Protein AF-A0A8R1DNP5-F1 (afdb_monomer)

Foldseek 3Di:
DDDDDDDYDDDDDDDDDDDDDDDDPDDPDPPDQAAEEADPDPALLCVLQPPDPRYDYDPDPPHQEYADDPVCCVPPVVPDDDDPRAAYADFPQCCCAFPPVNLVVLLVVLLVVVVVVVDPCVPQRPFAPDDDDDDPPPPPPDPVVVVCLVVDLPPVSLCVDPPDDPVVDSDDAPLRVLVVCCVVPNDVLSLVLQQLVLSVVLSSCVSCVVVIDDDPNYDFDKDWDWDQDPSSHTHTDGIHRCDDLHDPDPVSSQVSSQVSNQVVQVVPSVVPDPPPDQDTAQDGNQDDPNHGDWDFDDDDDDDDPDGDIGGRGDRRNPHDRDDDD

Radius of gyration: 30.86 Å; Cα contacts (8 Å, |Δi|>4): 332; chains: 1; bounding box: 126×55×71 Å

Sequence (325 aa):
MSSAKEPRTTASNNLTVSLSQNQAKSAKEPRKKKILFKCALTNTISDVLTNREGWAQTQGDDWQFFWVTREWMNNCYDRHKFSENQLICHFRNDFELTRKDFLIKNYKKARKAKEKSGVDIAAEFNFIPSSYVLPVGLNLYCPFVKKAIVHLTNVAIAKTAADYDPERGLKWSLPKLFRFLRGMHGHSKVSKTMNDLAKVIIESLKSVQNMIIQDNHCFELYGYDILFDENLKPWLLEVNASPSLTASSQEDFELKYRVLNHMLDVLDIEKRLVGTEQQIGGFDILVKNNKPVEICKIGALHSHPFFGTSMNLRLGDYVEAIPMP

pLDDT: mean 77.95, std 20.58, range [30.02, 98.0]

InterPro domains:
  IPR004344 Tubulin-tyrosine ligase/Tubulin polyglutamylase [PF03133] (147-265)
  IPR004344 Tubulin-tyrosine ligase/Tubulin polyglutamylase [PS51221] (151-279)

Nearest PDB structures (foldseek):
  6vzt-assembly2_B  TM=7.560E-01  e=1.660E-09  Mus musculus
  6vzw-assembly2_B  TM=7.499E-01  e=5.592E-09  Mus musculus
  6vzw-assembly1_A  TM=7.400E-01  e=8.554E-09  Mus musculus
  6vzw-assembly3_C  TM=7.120E-01  e=4.953E-09  Mus musculus
  6vzr-assembly2_B  TM=7.423E-01  e=1.773E-08  Mus musculus

Mean predicted aligned error: 12.0 Å

Solvent-accessible surface area (backbone atoms only — not comparable to full-atom values): 20554 Å² total; per-residue (Å²): 134,85,81,90,79,87,84,92,87,86,92,87,88,85,89,82,86,87,80,84,86,80,80,79,80,76,78,75,73,80,75,76,82,63,47,27,27,39,64,89,60,90,41,45,66,41,53,45,54,66,72,36,87,63,43,42,82,54,88,71,87,83,44,32,38,33,58,67,52,72,64,46,56,77,72,40,48,94,77,56,81,81,55,99,68,33,37,32,57,54,50,56,54,48,54,48,54,40,35,70,67,38,29,53,50,32,44,53,52,41,46,55,52,41,46,74,72,71,46,61,42,80,81,76,62,67,38,61,69,99,78,79,83,77,65,91,84,70,83,74,87,51,78,64,63,77,58,40,73,82,71,46,83,48,64,81,56,46,70,71,42,95,82,60,57,84,86,75,52,100,74,74,56,64,47,58,48,54,53,50,46,30,74,76,62,35,64,68,57,48,53,50,31,46,40,52,41,53,46,48,58,52,53,55,51,61,40,33,53,91,68,32,57,90,49,94,41,39,41,72,64,71,36,75,43,69,45,68,51,100,84,48,51,56,30,54,76,51,36,34,77,70,52,87,58,67,60,88,46,71,71,49,34,54,52,48,38,50,54,53,50,25,47,53,60,64,68,35,85,84,66,79,74,89,82,78,70,62,59,40,76,57,45,55,44,48,63,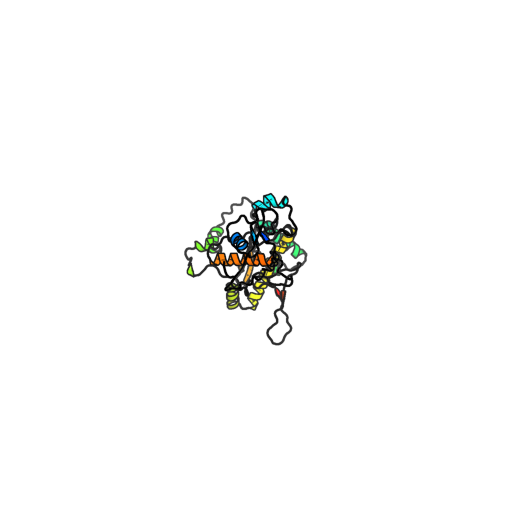57,97,94,34,78,34,66,41,77,49,81,72,75,94,75,94,73,97,68,77,50,73,41,56,38,70,64,70,42,73,82,55,76,87,76,87,77,134

Secondary structure (DSSP, 8-state):
----------------PPPP-----------PPPEEEEE---SHHHHHHHHSTTEEE-SSS--SEEE--HHHHHHTGGG----TT-EES--TTTHHHHSHHHHHHHHHHHHHHHHHTT--HHHHS--S----PPPTT-----THHHHGGGT---HHHHTTSTT--GGG-S---HHHHHHHHHHHH-HHHHHHHHHHHHHHHHHHHHHHTTTS---TTB---PEEEEEE-TT--EEEEEEESS---S-SSHHHHHHHHHHHHHHHHHHTTT----S--SEETTEE--EETTEE-EEEE---SSS----EEEES--TTTTPPPPPP-

Structure (mmCIF, N/CA/C/O backbone):
data_AF-A0A8R1DNP5-F1
#
_entry.id   AF-A0A8R1DNP5-F1
#
loop_
_atom_site.group_PDB
_atom_site.id
_atom_site.type_symbol
_atom_site.label_atom_id
_atom_site.label_alt_id
_atom_site.label_comp_id
_atom_site.label_asym_id
_atom_site.label_entity_id
_atom_site.label_seq_id
_atom_site.pdbx_PDB_ins_code
_atom_site.Cartn_x
_atom_site.Cartn_y
_atom_site.Cartn_z
_atom_site.occupancy
_atom_site.B_iso_or_equiv
_atom_site.auth_seq_id
_atom_site.auth_comp_id
_atom_site.auth_asym_id
_atom_site.auth_atom_id
_atom_site.pdbx_PDB_model_num
ATOM 1 N N . MET A 1 1 ? -98.915 14.231 41.645 1.00 33.50 1 MET A N 1
ATOM 2 C CA . MET A 1 1 ? -99.155 12.775 41.545 1.00 33.50 1 MET A CA 1
ATOM 3 C C . MET A 1 1 ? -99.050 12.356 40.084 1.00 33.50 1 MET A C 1
ATOM 5 O O . MET A 1 1 ? -99.650 13.033 39.269 1.00 33.50 1 MET A O 1
ATOM 9 N N . SER A 1 2 ? -98.279 11.290 39.820 1.00 31.23 2 SER A N 1
ATOM 10 C CA . SER A 1 2 ? -98.379 10.290 38.728 1.00 31.23 2 SER A CA 1
ATOM 11 C C . SER A 1 2 ? -98.592 10.761 37.274 1.00 31.23 2 SER A C 1
ATOM 13 O O . SER A 1 2 ? -99.613 11.343 36.947 1.00 31.23 2 SER A O 1
ATOM 15 N N . SER A 1 3 ? -97.587 10.584 36.405 1.00 30.45 3 SER A N 1
ATOM 16 C CA . SER A 1 3 ? -97.411 9.474 35.427 1.00 30.45 3 SER A CA 1
ATOM 17 C C . SER A 1 3 ? -98.171 9.673 34.105 1.00 30.45 3 SER A C 1
ATOM 19 O O . SER A 1 3 ? -99.388 9.765 34.126 1.00 30.45 3 SER A O 1
ATOM 21 N N . ALA A 1 4 ? -97.443 9.776 32.980 1.00 36.38 4 ALA A N 1
ATOM 22 C CA . ALA A 1 4 ? -97.323 8.750 31.914 1.00 36.38 4 ALA A CA 1
ATOM 23 C C . ALA A 1 4 ? -98.583 8.667 31.011 1.00 36.38 4 ALA A C 1
ATOM 25 O O . ALA A 1 4 ? -99.685 8.612 31.526 1.00 36.38 4 ALA A O 1
ATOM 26 N N . LYS A 1 5 ? -98.552 8.650 29.671 1.00 34.28 5 LYS A N 1
ATOM 27 C CA . LYS A 1 5 ? -97.736 7.897 28.698 1.00 34.28 5 LYS A CA 1
ATOM 28 C C . LYS A 1 5 ? -98.071 8.421 27.271 1.00 34.28 5 LYS A C 1
ATOM 30 O O . LYS A 1 5 ? -99.210 8.810 27.048 1.00 34.28 5 LYS A O 1
ATOM 35 N N . GLU A 1 6 ? -97.072 8.408 26.378 1.00 33.28 6 GLU A N 1
ATOM 36 C CA . GLU A 1 6 ? -97.024 8.095 24.914 1.00 33.28 6 GLU A CA 1
ATOM 37 C C . GLU A 1 6 ? -98.322 7.775 24.110 1.00 33.28 6 GLU A C 1
ATOM 39 O O . GLU A 1 6 ? -99.258 7.276 24.733 1.00 33.28 6 GLU A O 1
ATOM 44 N N . PRO A 1 7 ? -98.385 7.884 22.737 1.00 42.41 7 PRO A N 1
ATOM 45 C CA . PRO A 1 7 ? -97.379 7.298 21.803 1.00 42.41 7 PRO A CA 1
ATOM 46 C C . PRO A 1 7 ? -97.179 7.858 20.346 1.00 42.41 7 PRO A C 1
ATOM 48 O O . PRO A 1 7 ? -98.010 8.584 19.820 1.00 42.41 7 PRO A O 1
ATOM 51 N N . ARG A 1 8 ? -96.043 7.427 19.729 1.00 32.75 8 ARG A N 1
ATOM 52 C CA . ARG A 1 8 ? -95.729 6.861 18.361 1.00 32.75 8 ARG A CA 1
ATOM 53 C C . ARG A 1 8 ? -96.364 7.427 17.064 1.00 32.75 8 ARG A C 1
ATOM 55 O O . ARG A 1 8 ? -97.522 7.795 17.083 1.00 32.75 8 ARG A O 1
ATOM 62 N N . THR A 1 9 ? -95.813 7.375 15.834 1.00 36.25 9 THR A N 1
ATOM 63 C CA . THR A 1 9 ? -94.559 7.010 15.084 1.00 36.25 9 THR A CA 1
ATOM 64 C C . THR A 1 9 ? -94.847 7.399 13.605 1.00 36.25 9 THR A C 1
ATOM 66 O O . THR A 1 9 ? -96.020 7.437 13.257 1.00 36.25 9 THR A O 1
ATOM 69 N N . THR A 1 10 ? -93.912 7.770 12.713 1.00 31.83 10 THR A N 1
ATOM 70 C CA . THR A 1 10 ? -93.143 6.931 11.737 1.00 31.83 10 THR A CA 1
ATOM 71 C C . THR A 1 10 ? -92.348 7.902 10.825 1.00 31.83 10 THR A C 1
ATOM 73 O O . THR A 1 10 ? -92.938 8.877 10.379 1.00 31.83 10 THR A O 1
ATOM 76 N N . ALA A 1 11 ? -91.019 7.852 10.653 1.00 34.94 11 ALA A N 1
ATOM 77 C CA . ALA A 1 11 ? -90.127 6.897 9.960 1.00 34.94 11 ALA A CA 1
ATOM 78 C C . ALA A 1 11 ? -89.851 7.232 8.471 1.00 34.94 11 ALA A C 1
ATOM 80 O O . ALA A 1 11 ? -90.773 7.277 7.664 1.00 34.94 11 ALA A O 1
ATOM 81 N N . SER A 1 12 ? -88.565 7.383 8.113 1.00 30.02 12 SER A N 1
ATOM 82 C CA . SER A 1 12 ? -87.940 6.960 6.840 1.00 30.02 12 SER A CA 1
ATOM 83 C C . SER A 1 12 ? -86.407 6.970 6.985 1.00 30.02 12 SER A C 1
ATOM 85 O O . SER A 1 12 ? -85.839 7.890 7.566 1.00 30.02 12 SER A O 1
ATOM 87 N N . ASN A 1 13 ? -85.776 5.895 6.509 1.00 32.91 13 ASN A N 1
ATOM 88 C CA . ASN A 1 13 ? -84.436 5.395 6.841 1.00 32.91 13 ASN A CA 1
ATOM 89 C C . ASN A 1 13 ? -83.292 5.977 5.991 1.00 32.91 13 ASN A C 1
ATOM 91 O O . ASN A 1 13 ? -83.492 6.270 4.819 1.00 32.91 13 ASN A O 1
ATOM 95 N N . ASN A 1 14 ? -82.067 5.940 6.533 1.00 30.77 14 ASN A N 1
ATOM 96 C CA . ASN A 1 14 ? -80.872 5.494 5.802 1.00 30.77 14 ASN A CA 1
ATOM 97 C C . ASN A 1 14 ? -79.882 4.816 6.771 1.00 30.77 14 ASN A C 1
ATOM 99 O O . ASN A 1 14 ? -79.583 5.341 7.841 1.00 30.77 14 ASN A O 1
ATOM 103 N N . LEU A 1 15 ? -79.435 3.614 6.397 1.00 31.27 15 LEU A N 1
ATOM 104 C CA . LEU A 1 15 ? -78.559 2.712 7.151 1.00 31.27 15 LEU A CA 1
ATOM 105 C C . LEU A 1 15 ? -77.081 3.009 6.858 1.00 31.27 15 LEU A C 1
ATOM 107 O O . LEU A 1 15 ? -76.666 2.970 5.702 1.00 31.27 15 LEU A O 1
ATOM 111 N N . THR A 1 16 ? -76.280 3.188 7.908 1.00 31.14 16 THR A N 1
ATOM 112 C CA . THR A 1 16 ? -74.810 3.162 7.859 1.00 31.14 16 THR A CA 1
ATOM 113 C C . THR A 1 16 ? -74.333 1.967 8.685 1.00 31.14 16 THR A C 1
ATOM 115 O O . THR A 1 16 ? -74.611 1.896 9.880 1.00 31.14 16 THR A O 1
ATOM 118 N N . VAL A 1 17 ? -73.630 1.017 8.062 1.00 33.09 17 VAL A N 1
ATOM 119 C CA . VAL A 1 17 ? -72.988 -0.119 8.745 1.00 33.09 17 VAL A CA 1
ATOM 120 C C . VAL A 1 17 ? -71.519 0.227 8.981 1.00 33.09 17 VAL A C 1
ATOM 122 O O . VAL A 1 17 ? -70.776 0.491 8.038 1.00 33.09 17 VAL A O 1
ATOM 125 N N . SER A 1 18 ? -71.108 0.243 10.247 1.00 32.19 18 SER A N 1
ATOM 126 C CA . SER A 1 18 ? -69.730 0.430 10.697 1.00 32.19 18 SER A CA 1
ATOM 127 C C . SER A 1 18 ? -68.967 -0.900 10.680 1.00 32.19 18 SER A C 1
ATOM 129 O O . SER A 1 18 ? -69.385 -1.878 11.294 1.00 32.19 18 SER A O 1
ATOM 131 N N . LEU A 1 19 ? -67.817 -0.933 10.000 1.00 31.92 19 LEU A N 1
ATOM 132 C CA . LEU A 1 19 ? -66.848 -2.03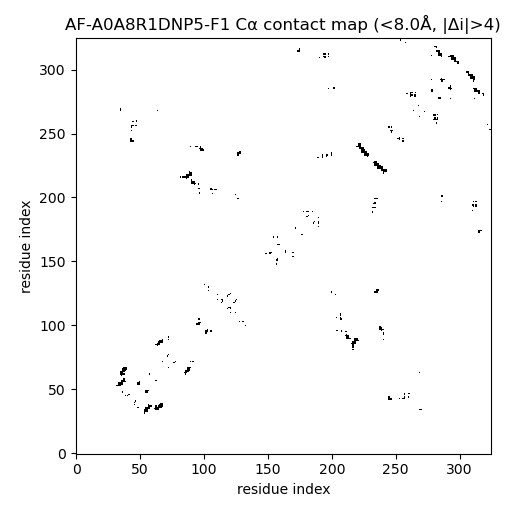1 10.071 1.00 31.92 19 LEU A CA 1
ATOM 133 C C . LEU A 1 19 ? -65.663 -1.604 10.946 1.00 31.92 19 LEU A C 1
ATOM 135 O O . LEU A 1 19 ? -65.024 -0.578 10.710 1.00 31.92 19 LEU A O 1
ATOM 139 N N . SER A 1 20 ? -65.404 -2.399 11.981 1.00 33.00 20 SER A N 1
ATOM 140 C CA . SER A 1 20 ? -64.337 -2.238 12.967 1.00 33.00 20 SER A CA 1
ATOM 141 C C . SER A 1 20 ? -62.941 -2.331 12.341 1.00 33.00 20 SER A C 1
ATOM 143 O O . SER A 1 20 ? -62.636 -3.281 11.620 1.00 33.00 20 SER A O 1
ATOM 145 N N . GLN A 1 21 ? -62.073 -1.378 12.678 1.00 33.88 21 GLN A N 1
ATOM 146 C CA . GLN A 1 21 ? -60.662 -1.352 12.298 1.00 33.88 21 GLN A CA 1
ATOM 147 C C . GLN A 1 21 ? -59.860 -2.415 13.068 1.00 33.88 21 GLN A C 1
ATOM 149 O O . GLN A 1 21 ? -59.604 -2.256 14.258 1.00 33.88 21 GLN A O 1
ATOM 154 N N . ASN A 1 22 ? -59.388 -3.453 12.375 1.00 34.38 22 ASN A N 1
ATOM 155 C CA . ASN A 1 22 ? -58.240 -4.245 12.820 1.00 34.38 22 ASN A CA 1
ATOM 156 C C . ASN A 1 22 ? -56.974 -3.652 12.187 1.00 34.38 22 ASN A C 1
ATOM 158 O O . ASN A 1 22 ? -56.685 -3.886 11.015 1.00 34.38 22 ASN A O 1
ATOM 162 N N . GLN A 1 23 ? -56.219 -2.863 12.955 1.00 35.72 23 GLN A N 1
ATOM 163 C CA . GLN A 1 23 ? -54.883 -2.420 12.556 1.00 35.72 23 GLN A CA 1
ATOM 164 C C . GLN A 1 23 ? -53.894 -3.579 12.719 1.00 35.72 23 GLN A C 1
ATOM 166 O O . GLN A 1 23 ? -53.494 -3.926 13.832 1.00 35.72 23 GLN A O 1
ATOM 171 N N . ALA A 1 24 ? -53.471 -4.164 11.600 1.00 40.47 24 ALA A N 1
ATOM 172 C CA . ALA A 1 24 ? -52.298 -5.023 11.562 1.00 40.47 24 ALA A CA 1
ATOM 173 C C . ALA A 1 24 ? -51.056 -4.176 11.893 1.00 40.47 24 ALA A C 1
ATOM 175 O O . ALA A 1 24 ? -50.681 -3.275 11.141 1.00 40.47 24 ALA A O 1
ATOM 176 N N . LYS A 1 25 ? -50.410 -4.448 13.034 1.00 41.91 25 LYS A N 1
ATOM 177 C CA . LYS A 1 25 ? -49.081 -3.906 13.335 1.00 41.91 25 LYS A CA 1
ATOM 178 C C . LYS A 1 25 ? -48.096 -4.489 12.322 1.00 41.91 25 LYS A C 1
ATOM 180 O O . LYS A 1 25 ? -47.733 -5.656 12.421 1.00 41.91 25 LYS A O 1
ATOM 185 N N . SER A 1 26 ? -47.670 -3.667 11.366 1.00 39.91 26 SER A N 1
ATOM 186 C CA . SER A 1 26 ? -46.517 -3.962 10.515 1.00 39.91 26 SER A CA 1
ATOM 187 C C . SER A 1 26 ? -45.306 -4.244 11.410 1.00 39.91 26 SER A C 1
ATOM 189 O O . SER A 1 26 ? -44.922 -3.407 12.236 1.00 39.91 26 SER A O 1
ATOM 191 N N . ALA A 1 27 ? -44.750 -5.452 11.303 1.00 46.78 27 ALA A N 1
ATOM 192 C CA . ALA A 1 27 ? -43.496 -5.799 11.946 1.00 46.78 27 ALA A CA 1
ATOM 193 C C . ALA A 1 27 ? -42.411 -4.892 11.355 1.00 46.78 27 ALA A C 1
ATOM 195 O O . ALA A 1 27 ? -42.100 -4.983 10.170 1.00 46.78 27 ALA A O 1
ATOM 196 N N . LYS A 1 28 ? -41.863 -3.977 12.166 1.00 49.69 28 LYS A N 1
ATOM 197 C CA . LYS A 1 28 ? -40.702 -3.177 11.765 1.00 49.69 28 LYS A CA 1
ATOM 198 C C . LYS A 1 28 ? -39.578 -4.146 11.413 1.00 49.69 28 LYS A C 1
ATOM 200 O O . LYS A 1 28 ? -39.118 -4.870 12.294 1.00 49.69 28 LYS A O 1
ATOM 205 N N . GLU A 1 29 ? -39.146 -4.138 10.154 1.00 53.03 29 GLU A N 1
ATOM 206 C CA . GLU A 1 29 ? -37.914 -4.809 9.748 1.00 53.03 29 GLU A CA 1
ATOM 207 C C . GLU A 1 29 ? -36.786 -4.419 10.717 1.00 53.03 29 GLU A C 1
ATOM 209 O O . GLU A 1 29 ? -36.706 -3.250 11.133 1.00 53.03 29 GLU A O 1
ATOM 214 N N . PRO A 1 30 ? -35.928 -5.369 11.128 1.00 51.69 30 PRO A N 1
ATOM 215 C CA . PRO A 1 30 ? -34.807 -5.054 11.994 1.00 51.69 30 PRO A CA 1
ATOM 216 C C . PRO A 1 30 ? -33.948 -4.001 11.292 1.00 51.69 30 PRO A C 1
ATOM 218 O O . PRO A 1 30 ? -33.381 -4.252 10.230 1.00 51.69 30 PRO A O 1
ATOM 221 N N . ARG A 1 31 ? -33.870 -2.796 11.873 1.00 59.25 31 ARG A N 1
ATOM 222 C CA . ARG A 1 31 ? -32.987 -1.738 11.371 1.00 59.25 31 ARG A CA 1
ATOM 223 C C . ARG A 1 31 ? -31.574 -2.308 11.339 1.00 59.25 31 ARG A C 1
ATOM 225 O O . ARG A 1 31 ? -31.011 -2.573 12.402 1.00 59.25 31 ARG A O 1
ATOM 232 N N . LYS A 1 32 ? -31.013 -2.498 10.139 1.00 70.31 32 LYS A N 1
ATOM 233 C CA . LYS A 1 32 ? -29.600 -2.855 9.976 1.00 70.31 32 LYS A CA 1
ATOM 234 C C . LYS A 1 32 ? -28.774 -1.877 10.812 1.00 70.31 32 LYS A C 1
ATOM 236 O O . LYS A 1 32 ? -28.943 -0.660 10.696 1.00 70.31 32 LYS A O 1
ATOM 241 N N . LYS A 1 33 ? -27.945 -2.412 11.710 1.00 82.38 33 LYS A N 1
ATOM 242 C CA . LYS A 1 33 ? -27.064 -1.601 12.551 1.00 82.38 33 LYS A CA 1
ATOM 243 C C . LYS A 1 33 ? -26.128 -0.835 11.617 1.00 82.38 33 LYS A C 1
ATOM 245 O O . LYS A 1 33 ? -25.464 -1.453 10.790 1.00 82.38 33 LYS A O 1
ATOM 250 N N . LYS A 1 34 ? -26.134 0.496 11.712 1.00 92.44 34 LYS A N 1
ATOM 251 C CA . LYS A 1 34 ? -25.241 1.338 10.912 1.00 92.44 34 LYS A CA 1
ATOM 252 C C . LYS A 1 34 ? -23.794 1.111 11.337 1.00 92.44 34 LYS A C 1
ATOM 254 O O . LYS A 1 34 ? -23.535 0.906 12.523 1.00 92.44 34 LYS A O 1
ATOM 259 N N . ILE A 1 35 ? -22.884 1.187 10.375 1.00 96.12 35 ILE A N 1
ATOM 260 C CA . ILE A 1 35 ? -21.443 1.227 10.621 1.00 96.12 35 ILE A CA 1
ATOM 261 C C . ILE A 1 35 ? -21.082 2.658 10.986 1.00 96.12 35 ILE A C 1
ATOM 263 O O . ILE A 1 35 ? -21.423 3.601 10.270 1.00 96.12 35 ILE A O 1
ATOM 267 N N . LEU A 1 36 ? -20.419 2.826 12.122 1.00 97.62 36 LEU A N 1
ATOM 268 C CA . LEU A 1 36 ? -20.043 4.141 12.614 1.00 97.62 36 LEU A CA 1
ATOM 269 C C . LEU A 1 36 ? -18.601 4.463 12.232 1.00 97.62 36 LEU A C 1
ATOM 271 O O . LEU A 1 36 ? -17.706 3.638 12.437 1.00 97.62 36 LEU A O 1
ATOM 275 N N . PHE A 1 37 ? -18.368 5.667 11.708 1.00 98.00 37 PHE A N 1
ATOM 276 C CA . PHE A 1 37 ? -17.033 6.108 11.321 1.00 98.00 37 PHE A CA 1
ATOM 277 C C . PHE A 1 37 ? -16.608 7.436 11.947 1.00 98.00 37 PHE A C 1
ATOM 279 O O . PHE A 1 37 ? -17.429 8.290 12.286 1.00 98.00 37 PHE A O 1
ATOM 286 N N . LYS A 1 38 ? -15.290 7.621 12.049 1.00 97.25 38 LYS A N 1
ATOM 287 C CA . LYS A 1 38 ? -14.635 8.884 12.397 1.00 97.25 38 LYS A CA 1
ATOM 288 C C . LYS A 1 38 ? -13.707 9.300 11.261 1.00 97.25 38 LYS A C 1
ATOM 290 O O . LYS A 1 38 ? -12.967 8.492 10.705 1.00 97.25 38 LYS A O 1
ATOM 295 N N . CYS A 1 39 ? -13.755 10.575 10.910 1.00 94.88 39 CYS A N 1
ATOM 296 C CA . CYS A 1 39 ? -12.851 11.198 9.953 1.00 94.88 39 CYS A CA 1
ATOM 297 C C . CYS A 1 39 ? -12.808 12.692 10.272 1.00 94.88 39 CYS A C 1
ATOM 299 O O . CYS A 1 39 ? -13.857 13.327 10.365 1.00 94.88 39 CYS A O 1
ATOM 301 N N . ALA A 1 40 ? -11.609 13.234 10.482 1.00 89.88 40 ALA A N 1
ATOM 302 C CA . ALA A 1 40 ? -11.409 14.667 10.718 1.00 89.88 40 ALA A CA 1
ATOM 303 C C . ALA A 1 40 ? -11.151 15.450 9.417 1.00 89.88 40 ALA A C 1
ATOM 305 O O . ALA A 1 40 ? -10.998 16.668 9.446 1.00 89.88 40 ALA A O 1
ATOM 306 N N . LEU A 1 41 ? -11.054 14.752 8.282 1.00 88.69 41 LEU A N 1
ATOM 307 C CA . LEU A 1 41 ? -10.754 15.342 6.984 1.00 88.69 41 LEU A CA 1
ATOM 308 C C . LEU A 1 41 ? -12.038 15.800 6.283 1.00 88.69 41 LEU A C 1
ATOM 310 O O . LEU A 1 41 ? -13.122 15.267 6.511 1.00 88.69 41 LEU A O 1
ATOM 314 N N . THR A 1 42 ? -11.885 16.763 5.379 1.00 88.50 42 THR A N 1
ATOM 315 C CA . THR A 1 42 ? -12.956 17.325 4.537 1.00 88.50 42 THR A CA 1
ATOM 316 C C . THR A 1 42 ? -12.662 17.138 3.044 1.00 88.50 42 THR A C 1
ATOM 318 O O . THR A 1 42 ? -13.036 17.960 2.216 1.00 88.50 42 THR A O 1
ATOM 321 N N . ASN A 1 43 ? -11.914 16.088 2.701 1.00 89.69 43 ASN A N 1
ATOM 322 C CA . ASN A 1 43 ? -11.529 15.752 1.329 1.00 89.69 43 ASN A CA 1
ATOM 323 C C . ASN A 1 43 ? -12.299 14.519 0.823 1.00 89.69 43 ASN A C 1
ATOM 325 O O . ASN A 1 43 ? -13.207 14.030 1.492 1.00 89.69 43 ASN A O 1
ATOM 329 N N . THR A 1 44 ? -11.862 13.955 -0.307 1.00 91.88 44 THR A N 1
ATOM 330 C CA . THR A 1 44 ? -12.490 12.800 -0.970 1.00 91.88 44 THR A CA 1
ATOM 331 C C . THR A 1 44 ? -12.690 11.580 -0.062 1.00 91.88 44 THR A C 1
ATOM 333 O O . THR A 1 44 ? -13.607 10.800 -0.288 1.00 91.88 44 THR A O 1
ATOM 336 N N . ILE A 1 45 ? -11.892 11.414 0.999 1.00 92.88 45 ILE A N 1
ATOM 337 C CA . ILE A 1 45 ? -12.121 10.365 2.009 1.00 92.88 45 ILE A CA 1
ATOM 338 C C . ILE A 1 45 ? -13.443 10.598 2.740 1.00 92.88 45 ILE A C 1
ATOM 340 O O . ILE A 1 45 ? -14.234 9.673 2.902 1.00 92.88 45 ILE A O 1
ATOM 344 N N . SER A 1 46 ? -13.676 11.834 3.175 1.00 93.31 46 SER A N 1
ATOM 345 C CA . SER A 1 46 ? -14.903 12.233 3.862 1.00 93.31 46 SER A CA 1
ATOM 346 C C . SER A 1 46 ? -16.119 12.044 2.959 1.00 93.31 46 SER A C 1
ATOM 348 O O . SER A 1 46 ? -17.129 11.495 3.402 1.00 93.31 46 SER A O 1
ATOM 350 N N . ASP A 1 47 ? -15.987 12.393 1.675 1.00 93.75 47 ASP A N 1
ATOM 351 C CA . ASP A 1 47 ? -17.045 12.212 0.678 1.00 93.75 47 ASP A CA 1
ATOM 352 C C . ASP A 1 47 ? -17.404 10.732 0.502 1.00 93.75 47 ASP A C 1
ATOM 354 O O . ASP A 1 47 ? -18.580 10.377 0.545 1.00 93.75 47 ASP A O 1
ATOM 358 N N . VAL A 1 48 ? -16.406 9.852 0.359 1.00 94.94 48 VAL A N 1
ATOM 359 C CA . VAL A 1 48 ? -16.630 8.403 0.214 1.00 94.94 48 VAL A CA 1
ATOM 360 C C . VAL A 1 48 ? -17.306 7.826 1.454 1.00 94.94 48 VAL A C 1
ATOM 362 O O . VAL A 1 48 ? -18.277 7.086 1.331 1.00 94.94 48 VAL A O 1
ATOM 365 N N . LEU A 1 49 ? -16.827 8.169 2.653 1.00 96.06 49 LEU A N 1
ATOM 366 C CA . LEU A 1 49 ? -17.390 7.648 3.904 1.00 96.06 49 LEU A CA 1
ATOM 367 C C . LEU A 1 49 ? -18.825 8.134 4.142 1.00 96.06 49 LEU A C 1
ATOM 369 O O . LEU A 1 49 ? -19.655 7.376 4.636 1.00 96.06 49 LEU A O 1
ATOM 373 N N . THR A 1 50 ? -19.119 9.384 3.779 1.00 95.44 50 THR A N 1
ATOM 374 C CA . THR A 1 50 ? -20.442 9.994 3.970 1.00 95.44 50 THR A CA 1
ATOM 375 C C . THR A 1 50 ? -21.472 9.454 2.982 1.00 95.44 50 THR A C 1
ATOM 377 O O . THR A 1 50 ? -22.621 9.238 3.359 1.00 95.44 50 THR A O 1
ATOM 380 N N . ASN A 1 51 ? -21.068 9.209 1.732 1.00 94.94 51 ASN A N 1
ATOM 381 C CA . ASN A 1 51 ? -21.963 8.718 0.681 1.00 94.94 51 ASN A CA 1
ATOM 382 C C . ASN A 1 51 ? -22.105 7.187 0.662 1.00 94.94 51 ASN A C 1
ATOM 384 O O . ASN A 1 51 ? -22.908 6.653 -0.104 1.00 94.94 51 ASN A O 1
ATOM 388 N N . ARG A 1 52 ? -21.352 6.456 1.493 1.00 94.06 52 ARG A N 1
ATOM 389 C CA . ARG A 1 52 ? -21.447 4.997 1.562 1.00 94.06 52 ARG A CA 1
ATOM 390 C C . ARG A 1 52 ? -22.707 4.550 2.306 1.00 94.06 52 ARG A C 1
ATOM 392 O O . ARG A 1 52 ? -22.951 4.918 3.455 1.00 94.06 52 ARG A O 1
ATOM 399 N N . GLU A 1 53 ? -23.510 3.714 1.655 1.00 93.00 53 GLU A N 1
ATOM 400 C CA . GLU A 1 53 ? -24.772 3.230 2.215 1.00 93.00 53 GLU A CA 1
ATOM 401 C C . GLU A 1 53 ? -24.557 2.452 3.523 1.00 93.00 53 GLU A C 1
ATOM 403 O O . GLU A 1 53 ? -23.721 1.559 3.610 1.00 93.00 53 GLU A O 1
ATOM 408 N N . GLY A 1 54 ? -25.346 2.767 4.554 1.00 94.19 54 GLY A N 1
ATOM 409 C CA . GLY A 1 54 ? -25.273 2.086 5.850 1.00 94.19 54 GLY A CA 1
ATOM 410 C C . GLY A 1 54 ? -24.207 2.636 6.801 1.00 94.19 54 GLY A C 1
ATOM 411 O O . GLY A 1 54 ? -24.121 2.157 7.934 1.00 94.19 54 GLY A O 1
ATOM 412 N N . TRP A 1 55 ? -23.459 3.664 6.392 1.00 96.88 55 TRP A N 1
ATOM 413 C CA . TRP A 1 55 ? -22.444 4.324 7.210 1.00 96.88 55 TRP A CA 1
ATOM 414 C C . TRP A 1 55 ? -22.980 5.616 7.835 1.00 96.88 55 TRP A C 1
ATOM 416 O O . TRP A 1 55 ? -23.903 6.252 7.322 1.00 96.88 55 TRP A O 1
ATOM 426 N N . ALA A 1 56 ? -22.447 5.989 8.996 1.00 96.81 56 ALA A N 1
ATOM 427 C CA . ALA A 1 56 ? -22.744 7.263 9.640 1.00 96.81 56 ALA A CA 1
ATOM 428 C C . ALA A 1 56 ? -21.557 7.766 10.463 1.00 96.81 56 ALA A C 1
ATOM 430 O O . ALA A 1 56 ? -20.892 6.996 11.156 1.00 96.81 56 ALA A O 1
ATOM 431 N N . GLN A 1 57 ? -21.320 9.075 10.425 1.00 96.75 57 GLN A N 1
ATOM 432 C CA . GLN A 1 57 ? -20.293 9.696 11.251 1.00 96.75 57 GLN A CA 1
ATOM 433 C C . GLN A 1 57 ? -20.715 9.679 12.728 1.00 96.75 57 GLN A C 1
ATOM 435 O O . GLN A 1 57 ? -21.879 9.921 13.054 1.00 96.75 57 GLN A O 1
ATOM 440 N N . THR A 1 58 ? -19.769 9.421 13.629 1.00 95.94 58 THR A N 1
ATOM 441 C CA . THR A 1 58 ? -19.963 9.510 15.084 1.00 95.94 58 THR A CA 1
ATOM 442 C C . THR A 1 58 ? -18.867 10.360 15.722 1.00 95.94 58 THR A C 1
ATOM 444 O O . THR A 1 58 ? -17.776 10.507 15.176 1.00 95.94 58 THR A O 1
ATOM 447 N N . GLN A 1 59 ? -19.153 10.911 16.901 1.00 93.62 59 GLN A N 1
ATOM 448 C CA . GLN A 1 59 ? -18.145 11.507 17.787 1.00 93.62 59 GLN A CA 1
ATOM 449 C C . GLN A 1 59 ? -17.815 10.599 18.979 1.00 93.62 59 GLN A C 1
ATOM 451 O O . GLN A 1 59 ? -16.827 10.837 19.672 1.00 93.62 59 GLN A O 1
ATOM 456 N N . GLY A 1 60 ? -18.616 9.549 19.195 1.00 92.44 60 GLY A N 1
ATOM 457 C CA . GLY A 1 60 ? -18.413 8.576 20.259 1.00 92.44 60 GLY A CA 1
ATOM 458 C C . GLY A 1 60 ? -17.204 7.672 20.028 1.00 92.44 60 GLY A C 1
ATOM 459 O O . GLY A 1 60 ? -16.429 7.839 19.078 1.00 92.44 60 GLY A O 1
ATOM 460 N N . ASP A 1 61 ? -17.068 6.692 20.918 1.00 92.06 61 ASP A N 1
ATOM 461 C CA . ASP A 1 61 ? -16.016 5.672 20.881 1.00 92.06 61 ASP A CA 1
ATOM 462 C C . ASP A 1 61 ? -16.514 4.318 20.345 1.00 92.06 61 ASP A C 1
ATOM 464 O O . ASP A 1 61 ? -15.739 3.379 20.225 1.00 92.06 61 ASP A O 1
ATOM 468 N N . ASP A 1 62 ? -17.786 4.223 19.951 1.00 93.19 62 ASP A N 1
ATOM 469 C CA . ASP A 1 62 ? -18.440 3.029 19.402 1.00 93.19 62 ASP A CA 1
ATOM 470 C C . ASP A 1 62 ? -18.295 2.884 17.874 1.00 93.19 62 ASP A C 1
ATOM 472 O O . ASP A 1 62 ? -19.059 2.166 17.225 1.00 93.19 62 ASP A O 1
ATOM 476 N N . TRP A 1 63 ? -17.305 3.561 17.290 1.00 96.19 63 TRP A N 1
ATOM 477 C CA . TRP A 1 63 ? -16.973 3.498 15.868 1.00 96.19 63 TRP A CA 1
ATOM 478 C C . TRP A 1 63 ? -16.393 2.134 15.468 1.00 96.19 63 TRP A C 1
ATOM 480 O O . TRP A 1 63 ? -15.860 1.399 16.296 1.00 96.19 63 TRP A O 1
ATOM 490 N N . GLN A 1 64 ? -16.505 1.796 14.183 1.00 97.38 64 GLN A N 1
ATOM 491 C CA . GLN A 1 64 ? -15.869 0.630 13.555 1.00 97.38 64 GLN A CA 1
ATOM 492 C C . GLN A 1 64 ? -14.717 1.052 12.641 1.00 97.38 64 GLN A C 1
ATOM 494 O O . GLN A 1 64 ? -13.730 0.338 12.524 1.00 97.38 64 GLN A O 1
ATOM 499 N N . PHE A 1 65 ? -14.810 2.233 12.028 1.00 98.00 65 PHE A N 1
ATOM 500 C CA . PHE A 1 65 ? -13.781 2.742 11.130 1.00 98.00 65 PHE A CA 1
ATOM 501 C C . PHE A 1 65 ? -13.316 4.135 11.538 1.00 98.00 65 PHE A C 1
ATOM 503 O O . PHE A 1 65 ? -14.131 5.040 11.704 1.00 98.00 65 PHE A O 1
ATOM 510 N N . PHE A 1 66 ? -12.010 4.348 11.655 1.00 97.62 66 PHE A N 1
ATOM 511 C CA . PHE A 1 66 ? -11.464 5.673 11.910 1.00 97.62 66 PHE A CA 1
ATOM 512 C C . PHE A 1 66 ? -10.314 5.973 10.953 1.00 97.62 66 PHE A C 1
ATOM 514 O O . PHE A 1 66 ? -9.222 5.415 11.042 1.00 97.62 66 PHE A O 1
ATOM 521 N N . TRP A 1 67 ? -10.559 6.921 10.048 1.00 96.31 67 TRP A N 1
ATOM 522 C CA . TRP A 1 67 ? -9.490 7.532 9.275 1.00 96.31 67 TRP A CA 1
ATOM 523 C C . TRP A 1 67 ? -8.691 8.500 10.155 1.00 96.31 67 TRP A C 1
ATOM 525 O O . TRP A 1 67 ? -9.106 9.641 10.391 1.00 96.31 67 TRP A O 1
ATOM 535 N N . VAL A 1 68 ? -7.562 8.026 10.676 1.00 94.94 68 VAL A N 1
ATOM 536 C CA . VAL A 1 68 ? -6.720 8.741 11.640 1.00 94.94 68 VAL A CA 1
ATOM 537 C C . VAL A 1 68 ? -5.647 9.581 10.949 1.00 94.94 68 VAL A C 1
ATOM 539 O O . VAL A 1 68 ? -5.191 9.275 9.851 1.00 94.94 68 VAL A O 1
ATOM 542 N N . THR A 1 69 ? -5.216 10.659 11.602 1.00 92.00 69 THR A N 1
ATOM 543 C CA . THR A 1 69 ? -4.078 11.467 11.145 1.00 92.00 69 THR A CA 1
ATOM 544 C C . THR A 1 69 ? -2.761 10.923 11.705 1.00 92.00 69 THR A C 1
ATOM 546 O O . THR A 1 69 ? -2.735 10.170 12.682 1.00 92.00 69 THR A O 1
ATOM 549 N N . ARG A 1 70 ? -1.631 11.366 11.140 1.00 89.38 70 ARG A N 1
ATOM 550 C CA . ARG A 1 70 ? -0.293 11.068 11.688 1.00 89.38 70 ARG A CA 1
ATOM 551 C C . ARG A 1 70 ? -0.104 11.565 13.112 1.00 89.38 70 ARG A C 1
ATOM 553 O O . ARG A 1 70 ? 0.534 10.899 13.920 1.00 89.38 70 ARG A O 1
ATOM 560 N N . GLU A 1 71 ? -0.683 12.716 13.420 1.00 91.88 71 GLU A N 1
ATOM 561 C CA . GLU A 1 71 ? -0.679 13.260 14.770 1.00 91.88 71 GLU A CA 1
ATOM 562 C C . GLU A 1 71 ? -1.415 12.333 15.743 1.00 91.88 71 GLU A C 1
ATOM 564 O O . GLU A 1 71 ? -0.885 12.016 16.806 1.00 91.88 71 GLU A O 1
ATOM 569 N N . TRP A 1 72 ? -2.588 11.823 15.352 1.00 94.88 72 TRP A N 1
ATOM 570 C CA . TRP A 1 72 ? -3.327 10.862 16.166 1.00 94.88 72 TRP A CA 1
ATOM 571 C C . TRP A 1 72 ? -2.526 9.572 16.386 1.00 94.88 72 TRP A C 1
ATOM 573 O O . TRP A 1 72 ? -2.453 9.089 17.514 1.00 94.88 72 TRP A O 1
ATOM 583 N N . MET A 1 73 ? -1.855 9.054 15.351 1.00 94.31 73 MET A N 1
ATOM 584 C CA . MET A 1 73 ? -0.991 7.873 15.488 1.00 94.31 73 MET A CA 1
ATOM 585 C C . MET A 1 73 ? 0.143 8.083 16.495 1.00 94.31 73 MET A C 1
ATOM 587 O O . MET A 1 73 ? 0.432 7.195 17.288 1.00 94.31 73 MET A O 1
ATOM 591 N N . ASN A 1 74 ? 0.774 9.256 16.499 1.00 92.56 74 ASN A N 1
ATOM 592 C CA . ASN A 1 74 ? 1.881 9.539 17.413 1.00 92.56 74 ASN A CA 1
ATOM 593 C C . ASN A 1 74 ? 1.414 9.796 18.847 1.00 92.56 74 ASN A C 1
ATOM 595 O O . ASN A 1 74 ? 2.110 9.447 19.798 1.00 92.56 74 ASN A O 1
ATOM 599 N N . ASN A 1 75 ? 0.251 10.426 19.001 1.00 94.62 75 ASN A N 1
ATOM 600 C CA . ASN A 1 75 ? -0.188 10.927 20.294 1.00 94.62 75 ASN A CA 1
ATOM 601 C C . ASN A 1 75 ? -1.162 9.990 20.995 1.00 94.62 75 ASN A C 1
ATOM 603 O O . ASN A 1 75 ? -1.180 9.990 22.219 1.00 94.62 75 ASN A O 1
ATOM 607 N N . CYS A 1 76 ? -1.979 9.228 20.271 1.00 94.50 76 CYS A N 1
ATOM 608 C CA . CYS A 1 76 ? -3.136 8.535 20.839 1.00 94.50 76 CYS A CA 1
ATOM 609 C C . CYS A 1 76 ? -3.059 7.014 20.718 1.00 94.50 76 CYS A C 1
ATOM 611 O O . CYS A 1 76 ? -3.539 6.345 21.629 1.00 94.50 76 CYS A O 1
ATOM 613 N N . TYR A 1 77 ? -2.455 6.480 19.651 1.00 95.12 77 TYR A N 1
ATOM 614 C CA . TYR A 1 77 ? -2.460 5.043 19.342 1.00 95.12 77 TYR A CA 1
ATOM 615 C C . TYR A 1 77 ? -2.029 4.172 20.533 1.00 95.12 77 TYR A C 1
ATOM 617 O O . TYR A 1 77 ? -2.807 3.337 20.981 1.00 95.12 77 TYR A O 1
ATOM 625 N N . ASP A 1 78 ? -0.865 4.450 21.136 1.00 93.62 78 ASP A N 1
ATOM 626 C CA . ASP A 1 78 ? -0.314 3.644 22.243 1.00 93.62 78 ASP A CA 1
ATOM 627 C C . ASP A 1 78 ? -1.172 3.687 23.527 1.00 93.62 78 ASP A C 1
ATOM 629 O O . ASP A 1 78 ? -1.033 2.841 24.409 1.00 93.62 78 ASP A O 1
ATOM 633 N N . ARG A 1 79 ? -2.056 4.687 23.665 1.00 94.25 79 ARG A N 1
ATOM 634 C CA . ARG A 1 79 ? -2.969 4.833 24.814 1.00 94.25 79 ARG A CA 1
ATOM 635 C C . ARG A 1 79 ? -4.391 4.374 24.503 1.00 94.25 79 ARG A C 1
ATOM 637 O O . ARG A 1 79 ? -5.213 4.295 25.419 1.00 94.25 79 ARG A O 1
ATOM 644 N N . HIS A 1 80 ? -4.704 4.123 23.236 1.00 93.62 80 HIS A N 1
ATOM 645 C CA . HIS A 1 80 ? -6.042 3.767 22.806 1.00 93.62 80 HIS A CA 1
ATOM 646 C C . HIS A 1 80 ? -6.297 2.275 23.032 1.00 93.62 80 HIS A C 1
ATOM 648 O O . HIS A 1 80 ? -5.478 1.428 22.684 1.00 93.62 80 HIS A O 1
ATOM 654 N N . LYS A 1 81 ? -7.448 1.944 23.622 1.00 94.19 81 LYS A N 1
ATOM 655 C CA . LYS A 1 81 ? -7.872 0.556 23.828 1.00 94.19 81 LYS A CA 1
ATOM 656 C C . LYS A 1 81 ? -8.864 0.174 22.739 1.00 94.19 81 LYS A C 1
ATOM 658 O O . LYS A 1 81 ? -10.034 0.534 22.835 1.00 94.19 81 LYS A O 1
ATOM 663 N N . PHE A 1 82 ? -8.379 -0.539 21.730 1.00 95.12 82 PHE A N 1
ATOM 664 C CA . PHE A 1 82 ? -9.207 -0.987 20.617 1.00 95.12 82 PHE A CA 1
ATOM 665 C C . PHE A 1 82 ? -10.215 -2.057 21.045 1.00 95.12 82 PHE A C 1
ATOM 667 O O . PHE A 1 82 ? -9.913 -2.953 21.834 1.00 95.12 82 PHE A O 1
ATOM 674 N N . SER A 1 83 ? -11.419 -1.953 20.491 1.00 94.44 83 SER A N 1
ATOM 675 C CA . SER A 1 83 ? -12.420 -3.021 20.479 1.00 94.44 83 SER A CA 1
ATOM 676 C C . SER A 1 83 ? -12.224 -3.916 19.251 1.00 94.44 83 SER A C 1
ATOM 678 O O . SER A 1 83 ? -11.762 -3.445 18.220 1.00 94.44 83 SER A O 1
ATOM 680 N N . GLU A 1 84 ? -12.674 -5.173 19.308 1.00 89.50 84 GLU A N 1
ATOM 681 C CA . GLU A 1 84 ? -12.425 -6.179 18.252 1.00 89.50 84 GLU A CA 1
ATOM 682 C C . GLU A 1 84 ? -12.842 -5.766 16.827 1.00 89.50 84 GLU A C 1
ATOM 684 O O . GLU A 1 84 ? -12.287 -6.268 15.857 1.00 89.50 84 GLU A O 1
ATOM 689 N N . ASN A 1 85 ? -13.827 -4.873 16.678 1.00 91.31 85 ASN A N 1
ATOM 690 C CA . ASN A 1 85 ? -14.340 -4.436 15.372 1.00 91.31 85 ASN A CA 1
ATOM 691 C C . ASN A 1 85 ? -13.870 -3.023 14.979 1.00 91.31 85 ASN A C 1
ATOM 693 O O . ASN A 1 85 ? -14.511 -2.387 14.144 1.00 91.31 85 ASN A O 1
ATOM 697 N N . GLN A 1 86 ? -12.826 -2.499 15.624 1.00 96.69 86 GLN A N 1
ATOM 698 C CA . GLN A 1 86 ? -12.268 -1.183 15.321 1.00 96.69 86 GLN A CA 1
ATOM 699 C C . GLN A 1 86 ? -11.096 -1.283 14.358 1.00 96.69 86 GLN A C 1
ATOM 701 O O . GLN A 1 86 ? -10.203 -2.105 14.531 1.00 96.69 86 GLN A O 1
ATOM 706 N N . LEU A 1 87 ? -11.097 -0.403 13.363 1.00 97.75 87 LEU A N 1
ATOM 707 C CA . LEU A 1 87 ? -10.098 -0.393 12.313 1.00 97.75 87 LEU A CA 1
ATOM 708 C C . LEU A 1 87 ? -9.627 1.034 12.001 1.00 97.75 87 LEU A C 1
ATOM 710 O O . LEU A 1 87 ? -10.444 1.948 11.857 1.00 97.75 87 LEU A O 1
ATOM 714 N N . ILE A 1 88 ? -8.312 1.213 11.872 1.00 97.19 88 ILE A N 1
ATOM 715 C CA . ILE A 1 88 ? -7.647 2.483 11.562 1.00 97.19 88 ILE A CA 1
ATOM 716 C C . ILE A 1 88 ? -6.730 2.377 10.343 1.00 97.19 88 ILE A C 1
ATOM 718 O O . ILE A 1 88 ? -6.192 1.317 10.033 1.00 97.19 88 ILE A O 1
ATOM 722 N N . CYS A 1 89 ? -6.534 3.502 9.657 1.00 94.38 89 CYS A N 1
ATOM 723 C CA . CYS A 1 89 ? -5.893 3.564 8.342 1.00 94.38 89 CYS A CA 1
ATOM 724 C C . CYS A 1 89 ? -4.364 3.710 8.337 1.00 94.38 89 CYS A C 1
ATOM 726 O O . CYS A 1 89 ? -3.844 4.205 7.343 1.00 94.38 89 CYS A O 1
ATOM 728 N N . HIS A 1 90 ? -3.657 3.325 9.408 1.00 95.25 90 HIS A N 1
ATOM 729 C CA . HIS A 1 90 ? -2.192 3.325 9.423 1.00 95.25 90 HIS A CA 1
ATOM 730 C C . HIS A 1 90 ? -1.600 2.211 10.281 1.00 95.25 90 HIS A C 1
ATOM 732 O O . HIS A 1 90 ? -2.074 1.958 11.388 1.00 95.25 90 HIS A O 1
ATOM 738 N N . PHE A 1 91 ? -0.481 1.636 9.835 1.00 95.12 91 PHE A N 1
ATOM 739 C CA . PHE A 1 91 ? 0.363 0.822 10.713 1.00 95.12 91 PHE A CA 1
ATOM 740 C C . PHE A 1 91 ? 1.331 1.686 11.522 1.00 95.12 91 PHE A C 1
ATOM 742 O O . PHE A 1 91 ? 1.870 2.692 11.051 1.00 95.12 91 PHE A O 1
ATOM 749 N N . ARG A 1 92 ? 1.646 1.246 12.743 1.00 93.50 92 ARG A N 1
ATOM 750 C CA . ARG A 1 92 ? 2.766 1.811 13.496 1.00 93.50 92 ARG A CA 1
ATOM 751 C C . ARG A 1 92 ? 4.084 1.375 12.842 1.00 93.50 92 ARG A C 1
ATOM 753 O O . ARG A 1 92 ? 4.283 0.202 12.532 1.00 93.50 92 ARG A O 1
ATOM 760 N N . ASN A 1 93 ? 4.998 2.329 12.677 1.00 93.75 93 ASN A N 1
ATOM 761 C CA . ASN A 1 93 ? 6.299 2.167 12.011 1.00 93.75 93 ASN A CA 1
ATOM 762 C C . ASN A 1 93 ? 6.243 1.912 10.497 1.00 93.75 93 ASN A C 1
ATOM 764 O O . ASN A 1 93 ? 7.219 1.455 9.910 1.00 93.75 93 ASN A O 1
ATOM 768 N N . ASP A 1 94 ? 5.153 2.274 9.827 1.00 93.75 94 ASP A N 1
ATOM 769 C CA . ASP A 1 94 ? 5.060 2.253 8.361 1.00 93.75 94 ASP A CA 1
ATOM 770 C C . ASP A 1 94 ? 6.151 3.095 7.652 1.00 93.75 94 ASP A C 1
ATOM 772 O O . ASP A 1 94 ? 6.501 2.826 6.500 1.00 93.75 94 ASP A O 1
ATOM 776 N N . PHE A 1 95 ? 6.753 4.068 8.351 1.00 93.50 95 PHE A N 1
ATOM 777 C CA . PHE A 1 95 ? 7.918 4.833 7.887 1.00 93.50 95 PHE A CA 1
ATOM 778 C C . PHE A 1 95 ? 9.132 3.960 7.529 1.00 93.50 95 PHE A C 1
ATOM 780 O O . PHE A 1 95 ? 9.987 4.410 6.767 1.00 93.50 95 PHE A O 1
ATOM 787 N N . GLU A 1 96 ? 9.208 2.723 8.032 1.00 95.88 96 GLU A N 1
ATOM 788 C CA . GLU A 1 96 ? 10.235 1.737 7.668 1.00 95.88 96 GLU A CA 1
ATOM 789 C C . GLU A 1 96 ? 10.195 1.374 6.173 1.00 95.88 96 GLU A C 1
ATOM 791 O O . GLU A 1 96 ? 11.221 1.013 5.589 1.00 95.88 96 GLU A O 1
ATOM 796 N N . LEU A 1 97 ? 9.016 1.494 5.553 1.00 95.25 97 LEU A N 1
ATOM 797 C CA . LEU A 1 97 ? 8.804 1.320 4.117 1.00 95.25 97 LEU A CA 1
ATOM 798 C C . LEU A 1 97 ? 8.795 2.652 3.369 1.00 95.25 97 LEU A C 1
ATOM 800 O O . LEU A 1 97 ? 9.256 2.718 2.232 1.00 95.25 97 LEU A O 1
ATOM 804 N N . THR A 1 98 ? 8.238 3.699 3.979 1.00 93.88 98 THR A N 1
ATOM 805 C CA . THR A 1 98 ? 7.856 4.908 3.233 1.00 93.88 98 THR A CA 1
ATOM 806 C C . THR A 1 98 ? 8.871 6.035 3.285 1.00 93.88 98 THR A C 1
ATOM 808 O O . THR A 1 98 ? 8.908 6.888 2.399 1.00 93.88 98 THR A O 1
ATOM 811 N N . ARG A 1 99 ? 9.784 6.026 4.261 1.00 92.44 99 ARG A N 1
ATOM 812 C CA . ARG A 1 99 ? 10.944 6.915 4.216 1.00 92.44 99 ARG A CA 1
ATOM 813 C C . ARG A 1 99 ? 12.058 6.308 3.373 1.00 92.44 99 ARG A C 1
ATOM 815 O O . ARG A 1 99 ? 12.496 5.190 3.624 1.00 92.44 99 ARG A O 1
ATOM 822 N N . LYS A 1 100 ? 12.590 7.087 2.427 1.00 88.75 100 LYS A N 1
ATOM 823 C CA . LYS A 1 100 ? 13.624 6.643 1.470 1.00 88.75 100 LYS A CA 1
ATOM 824 C C . LYS A 1 100 ? 14.862 6.041 2.138 1.00 88.75 100 LYS A C 1
ATOM 826 O O . LYS A 1 100 ? 15.364 5.012 1.693 1.00 88.75 100 LYS A O 1
ATOM 831 N N . ASP A 1 101 ? 15.356 6.660 3.206 1.00 87.56 101 ASP A N 1
ATOM 832 C CA . ASP A 1 101 ? 16.528 6.188 3.947 1.00 87.56 101 ASP A CA 1
ATOM 833 C C . ASP A 1 101 ? 16.289 4.824 4.612 1.00 87.56 101 ASP A C 1
ATOM 835 O O . ASP A 1 101 ? 17.127 3.923 4.490 1.00 87.56 101 ASP A O 1
ATOM 839 N N . PHE A 1 102 ? 15.129 4.642 5.247 1.00 92.62 102 PHE A N 1
ATOM 840 C CA . PHE A 1 102 ? 14.734 3.365 5.843 1.00 92.62 102 PHE A CA 1
ATOM 841 C C . PHE A 1 102 ? 14.417 2.297 4.793 1.00 92.62 102 PHE A C 1
ATOM 843 O O . PHE A 1 102 ? 14.918 1.179 4.914 1.00 92.62 102 PHE A O 1
ATOM 850 N N . LEU A 1 103 ? 13.713 2.649 3.713 1.00 92.31 103 LEU A N 1
ATOM 851 C CA . LEU A 1 103 ? 13.433 1.757 2.587 1.00 92.31 103 LEU A CA 1
ATOM 852 C C . LEU A 1 103 ? 14.726 1.139 2.041 1.00 92.31 103 LEU A C 1
ATOM 854 O O . LEU A 1 103 ? 14.850 -0.082 1.935 1.00 92.31 103 LEU A O 1
ATOM 858 N N . ILE A 1 104 ? 15.734 1.972 1.759 1.00 90.00 104 ILE A N 1
ATOM 859 C CA . ILE A 1 104 ? 17.032 1.516 1.240 1.00 90.00 104 ILE A CA 1
ATOM 860 C C . ILE A 1 104 ? 17.763 0.649 2.272 1.00 90.00 104 ILE A C 1
ATOM 862 O O . ILE A 1 104 ? 18.361 -0.372 1.914 1.00 90.00 104 ILE A O 1
ATOM 866 N N . LYS A 1 105 ? 17.746 1.042 3.550 1.00 92.12 105 LYS A N 1
ATOM 867 C CA . LYS A 1 105 ? 18.378 0.285 4.640 1.00 92.12 105 LYS A CA 1
ATOM 868 C C . LYS A 1 105 ? 17.768 -1.114 4.768 1.00 92.12 105 LYS A C 1
ATOM 870 O O . LYS A 1 105 ? 18.510 -2.100 4.807 1.00 92.12 105 LYS A O 1
ATOM 875 N N . ASN A 1 106 ? 16.442 -1.205 4.790 1.00 94.12 106 ASN A N 1
ATOM 876 C CA . ASN A 1 106 ? 15.703 -2.456 4.935 1.00 94.12 106 ASN A CA 1
ATOM 877 C C . ASN A 1 106 ? 15.846 -3.344 3.701 1.00 94.12 106 ASN A C 1
ATOM 879 O O . ASN A 1 106 ? 16.156 -4.528 3.836 1.00 94.12 106 ASN A O 1
ATOM 883 N N . TYR A 1 107 ? 15.783 -2.760 2.504 1.00 92.44 107 TYR A N 1
ATOM 884 C CA . TYR A 1 107 ? 16.091 -3.455 1.258 1.00 92.44 107 TYR A CA 1
ATOM 885 C C . TYR A 1 107 ? 17.493 -4.075 1.280 1.00 92.44 107 TYR A C 1
ATOM 887 O O . TYR A 1 107 ? 17.645 -5.271 1.041 1.00 92.44 107 TYR A O 1
ATOM 895 N N . LYS A 1 108 ? 18.537 -3.312 1.636 1.00 90.75 108 LYS A N 1
ATOM 896 C CA . LYS A 1 108 ? 19.915 -3.839 1.708 1.00 90.75 108 LYS A CA 1
ATOM 897 C C . LYS A 1 108 ? 20.049 -4.967 2.735 1.00 90.75 108 LYS A C 1
ATOM 899 O O . LYS A 1 108 ? 20.746 -5.950 2.478 1.00 90.75 108 LYS A O 1
ATOM 904 N N . LYS A 1 109 ? 19.372 -4.850 3.882 1.00 92.56 109 LYS A N 1
ATOM 905 C CA . LYS A 1 109 ? 19.339 -5.896 4.915 1.00 92.56 109 LYS A CA 1
ATOM 906 C C . LYS A 1 109 ? 18.674 -7.175 4.396 1.00 92.56 109 LYS A C 1
ATOM 908 O O . LYS A 1 109 ? 19.261 -8.247 4.530 1.00 92.56 109 LYS A O 1
ATOM 913 N N . ALA A 1 110 ? 17.499 -7.062 3.777 1.00 91.88 110 ALA A N 1
ATOM 914 C CA . ALA A 1 110 ? 16.768 -8.189 3.200 1.00 91.88 110 ALA A CA 1
ATOM 915 C C . ALA A 1 110 ? 17.549 -8.851 2.054 1.00 91.88 110 ALA A C 1
ATOM 917 O O . ALA A 1 110 ? 17.685 -10.073 2.026 1.00 91.88 110 ALA A O 1
ATOM 918 N N . ARG A 1 111 ? 18.160 -8.044 1.178 1.00 90.44 111 ARG A N 1
ATOM 919 C CA . ARG A 1 111 ? 19.044 -8.503 0.101 1.00 90.44 111 ARG A CA 1
ATOM 920 C C . ARG A 1 111 ? 20.180 -9.377 0.633 1.00 90.44 111 ARG A C 1
ATOM 922 O O . ARG A 1 111 ? 20.365 -10.491 0.163 1.00 90.44 111 ARG A O 1
ATOM 929 N N . LYS A 1 112 ? 20.901 -8.904 1.656 1.00 90.31 112 LYS A N 1
ATOM 930 C CA . LYS A 1 112 ? 22.004 -9.655 2.281 1.00 90.31 112 LYS A CA 1
ATOM 931 C C . LYS A 1 112 ? 21.525 -10.939 2.965 1.00 90.31 112 LYS A C 1
ATOM 933 O O . LYS A 1 112 ? 22.259 -11.922 3.007 1.00 90.31 112 LYS A O 1
ATOM 938 N N . ALA A 1 113 ? 20.320 -10.937 3.536 1.00 89.50 113 ALA A N 1
ATOM 939 C CA . ALA A 1 113 ? 19.741 -12.137 4.136 1.00 89.50 113 ALA A CA 1
ATOM 940 C C . ALA A 1 113 ? 19.433 -13.200 3.071 1.00 89.50 113 ALA A C 1
ATOM 942 O O . ALA A 1 113 ? 19.832 -14.348 3.234 1.00 89.50 113 ALA A O 1
ATOM 943 N N . LYS A 1 114 ? 18.814 -12.803 1.954 1.00 88.62 114 LYS A N 1
ATOM 944 C CA . LYS A 1 114 ? 18.526 -13.694 0.822 1.00 88.62 114 LYS A CA 1
ATOM 945 C C . LYS A 1 114 ? 19.786 -14.247 0.155 1.00 88.62 114 LYS A C 1
ATOM 947 O O . LYS A 1 114 ? 19.822 -15.424 -0.184 1.00 88.62 114 LYS A O 1
ATOM 952 N N . GLU A 1 115 ? 20.829 -13.428 0.036 1.00 89.06 115 GLU A N 1
ATOM 953 C CA . GLU A 1 115 ? 22.123 -13.835 -0.526 1.00 89.06 115 GLU A CA 1
ATO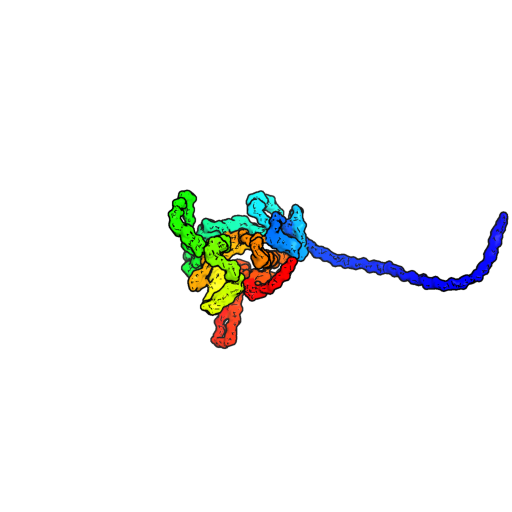M 954 C C . GLU A 1 115 ? 22.737 -14.980 0.288 1.00 89.06 115 GLU A C 1
ATOM 956 O O . GLU A 1 115 ? 23.179 -15.983 -0.263 1.00 89.06 115 GLU A O 1
ATOM 961 N N . LYS A 1 116 ? 22.670 -14.884 1.623 1.00 90.31 116 LYS A N 1
ATOM 962 C CA . LYS A 1 116 ? 23.108 -15.957 2.528 1.00 90.31 116 LYS A CA 1
ATOM 963 C C . LYS A 1 116 ? 22.270 -17.229 2.410 1.00 90.31 116 LYS A C 1
ATOM 965 O O . LYS A 1 116 ? 22.773 -18.305 2.708 1.00 90.31 116 LYS A O 1
ATOM 970 N N . SER A 1 117 ? 21.009 -17.110 2.005 1.00 88.81 117 SER A N 1
ATOM 971 C CA . SER A 1 117 ? 20.113 -18.242 1.755 1.00 88.81 117 SER A CA 1
ATOM 972 C C . SER A 1 117 ? 20.283 -18.855 0.358 1.00 88.81 117 SER A C 1
ATOM 974 O O . SER A 1 117 ? 19.530 -19.760 0.018 1.00 88.81 117 SER A O 1
ATOM 976 N N . GLY A 1 118 ? 21.249 -18.387 -0.445 1.00 85.06 118 GLY A N 1
ATOM 977 C CA . GLY A 1 118 ? 21.544 -18.932 -1.774 1.00 85.06 118 GLY A CA 1
ATOM 978 C C . GLY A 1 118 ? 20.603 -18.459 -2.885 1.00 85.06 118 GLY A C 1
ATOM 979 O O . GLY A 1 118 ? 20.604 -19.037 -3.967 1.00 85.06 118 GLY A O 1
ATOM 980 N N . VAL A 1 119 ? 19.798 -17.423 -2.634 1.00 83.56 119 VAL A N 1
ATOM 981 C CA . VAL A 1 119 ? 18.911 -16.835 -3.647 1.00 83.56 119 VAL A CA 1
ATOM 982 C C . VAL A 1 119 ? 19.732 -16.003 -4.632 1.00 83.56 119 VAL A C 1
ATOM 984 O O . VAL A 1 119 ? 20.568 -15.198 -4.212 1.00 83.56 119 VAL A O 1
ATOM 987 N N . ASP A 1 120 ? 19.455 -16.135 -5.933 1.00 83.75 120 ASP A N 1
ATOM 988 C CA . ASP A 1 120 ? 20.035 -15.259 -6.953 1.00 83.75 120 ASP A CA 1
ATOM 989 C C . ASP A 1 120 ? 19.472 -13.839 -6.814 1.00 83.75 120 ASP A C 1
ATOM 991 O O . ASP A 1 120 ? 18.398 -13.487 -7.305 1.00 83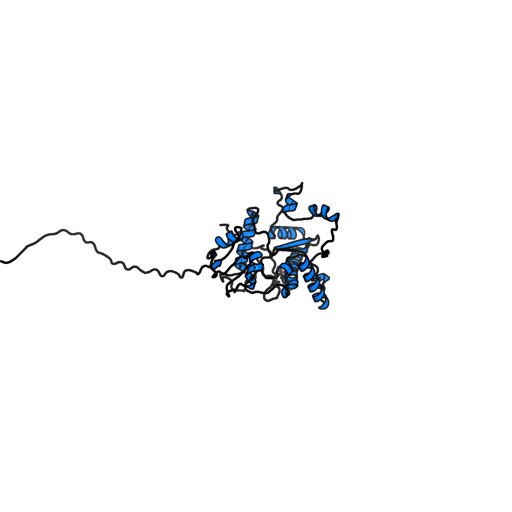.75 120 ASP A O 1
ATOM 995 N N . ILE A 1 121 ? 20.237 -12.994 -6.133 1.00 84.62 121 ILE A N 1
ATOM 996 C CA . ILE A 1 121 ? 19.897 -11.595 -5.895 1.00 84.62 121 ILE A CA 1
ATOM 997 C C . ILE A 1 121 ? 19.793 -10.787 -7.189 1.00 84.62 121 ILE A C 1
ATOM 999 O O . ILE A 1 121 ? 18.978 -9.865 -7.258 1.00 84.62 121 ILE A O 1
ATOM 1003 N N . ALA A 1 122 ? 20.604 -11.097 -8.202 1.00 75.12 122 ALA A N 1
ATOM 1004 C CA . ALA A 1 122 ? 20.604 -10.344 -9.451 1.00 75.12 122 ALA A CA 1
ATOM 1005 C C . ALA A 1 122 ? 19.292 -10.546 -10.219 1.00 75.12 122 ALA A C 1
ATOM 1007 O O . ALA A 1 122 ? 18.794 -9.594 -10.831 1.00 75.12 122 ALA A O 1
ATOM 1008 N N . ALA A 1 123 ? 18.725 -11.752 -10.129 1.00 73.38 123 ALA A N 1
ATOM 1009 C CA . ALA A 1 123 ? 17.448 -12.109 -10.730 1.00 73.38 123 ALA A CA 1
ATOM 1010 C C . ALA A 1 123 ? 16.235 -11.762 -9.846 1.00 73.38 123 ALA A C 1
ATOM 1012 O O . ALA A 1 123 ? 15.230 -11.273 -10.359 1.00 73.38 123 ALA A O 1
ATOM 1013 N N . GLU A 1 124 ? 16.308 -11.990 -8.530 1.00 72.81 124 GLU A N 1
ATOM 1014 C CA . GLU A 1 124 ? 15.129 -11.950 -7.647 1.00 72.81 124 GLU A CA 1
ATOM 1015 C C . GLU A 1 124 ? 15.025 -10.710 -6.752 1.00 72.81 124 GLU A C 1
ATOM 1017 O O . GLU A 1 124 ? 13.955 -10.426 -6.211 1.00 72.81 124 GLU A O 1
ATOM 1022 N N . PHE A 1 125 ? 16.113 -9.962 -6.557 1.00 80.88 125 PHE A N 1
ATOM 1023 C CA . PHE A 1 125 ? 16.155 -8.855 -5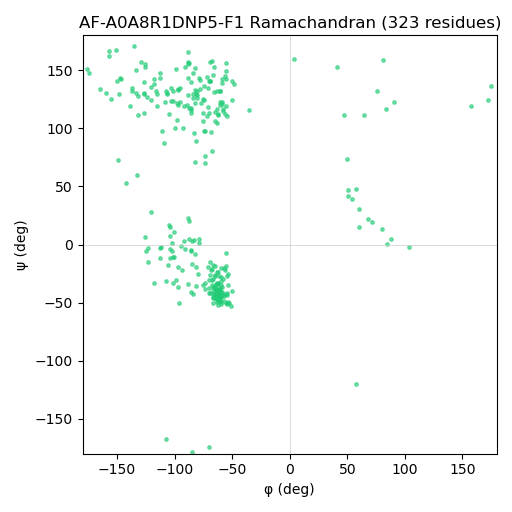.597 1.00 80.88 125 PHE A CA 1
ATOM 1024 C C . PHE A 1 125 ? 16.983 -7.678 -6.127 1.00 80.88 125 PHE A C 1
ATOM 1026 O O . PHE A 1 125 ? 17.918 -7.183 -5.490 1.00 80.88 125 PHE A O 1
ATOM 1033 N N . ASN A 1 126 ? 16.621 -7.252 -7.339 1.00 85.19 126 ASN A N 1
ATOM 1034 C CA . ASN A 1 126 ? 17.262 -6.180 -8.093 1.00 85.19 126 ASN A CA 1
ATOM 1035 C C . ASN A 1 126 ? 16.217 -5.210 -8.666 1.00 85.19 126 ASN A C 1
ATOM 1037 O O . ASN A 1 126 ? 16.088 -5.062 -9.883 1.00 85.19 126 ASN A O 1
ATOM 1041 N N . PHE A 1 127 ? 15.437 -4.595 -7.781 1.00 86.44 127 PHE A N 1
ATOM 1042 C CA . PHE A 1 127 ? 14.306 -3.738 -8.154 1.00 86.44 127 PHE A CA 1
ATOM 1043 C C . PHE A 1 127 ? 14.366 -2.324 -7.566 1.00 86.44 127 PHE A C 1
ATOM 1045 O O . PHE A 1 127 ? 13.540 -1.493 -7.923 1.00 86.44 127 PHE A O 1
ATOM 1052 N N . ILE A 1 128 ? 15.340 -2.021 -6.701 1.00 83.69 128 ILE A N 1
ATOM 1053 C CA . ILE A 1 128 ? 15.635 -0.646 -6.269 1.00 83.69 128 ILE A CA 1
ATOM 1054 C C . ILE A 1 128 ? 16.935 -0.193 -6.951 1.00 83.69 128 ILE A C 1
ATOM 1056 O O . ILE A 1 128 ? 17.929 -0.927 -6.858 1.00 83.69 128 ILE A O 1
ATOM 1060 N N . PRO A 1 129 ? 16.969 0.986 -7.608 1.00 77.94 129 PRO A N 1
ATOM 1061 C CA . PRO A 1 129 ? 18.193 1.541 -8.181 1.00 77.94 129 PRO A CA 1
ATOM 1062 C C . PRO A 1 129 ? 19.316 1.684 -7.146 1.00 77.94 129 PRO A C 1
ATOM 1064 O O . PRO A 1 129 ? 19.070 1.819 -5.942 1.00 77.94 129 PRO A O 1
ATOM 1067 N N . SER A 1 130 ? 20.570 1.703 -7.604 1.00 71.81 130 SER A N 1
ATOM 1068 C CA . SER A 1 130 ? 21.728 1.944 -6.735 1.00 71.81 130 SER A CA 1
ATOM 1069 C C . SER A 1 130 ? 21.559 3.247 -5.953 1.00 71.81 130 SER A C 1
ATOM 1071 O O . SER A 1 130 ? 21.595 4.334 -6.521 1.00 71.81 130 SER A O 1
ATOM 1073 N N . SER A 1 131 ? 21.372 3.115 -4.639 1.00 70.00 131 SER A N 1
ATOM 1074 C CA . SER A 1 131 ? 20.994 4.222 -3.763 1.00 70.00 131 SER A CA 1
ATOM 1075 C C . SER A 1 131 ? 21.946 4.361 -2.575 1.00 70.00 131 SER A C 1
ATOM 1077 O O . SER A 1 131 ? 22.361 3.370 -1.949 1.00 70.00 131 SER A O 1
ATOM 1079 N N . TYR A 1 132 ? 22.257 5.611 -2.235 1.00 64.62 132 TYR A N 1
ATOM 1080 C CA . TYR A 1 132 ? 23.207 5.991 -1.193 1.00 64.62 132 TYR A CA 1
ATOM 1081 C C . TYR A 1 132 ? 22.537 6.963 -0.221 1.00 64.62 132 TYR A C 1
ATOM 1083 O O . TYR A 1 132 ? 21.929 7.943 -0.644 1.00 64.62 132 TYR A O 1
ATOM 1091 N N . VAL A 1 133 ? 22.644 6.683 1.080 1.00 63.91 133 VAL A N 1
ATOM 1092 C CA . VAL A 1 133 ? 22.208 7.616 2.126 1.00 63.91 133 VAL A CA 1
ATOM 1093 C C . VAL A 1 133 ? 23.370 8.566 2.380 1.00 63.91 133 VAL A C 1
ATOM 1095 O O . VAL A 1 133 ? 24.453 8.122 2.761 1.00 63.91 133 VAL A O 1
ATOM 1098 N N . LEU A 1 134 ? 23.161 9.852 2.116 1.00 61.44 134 LEU A N 1
ATOM 1099 C CA . LEU A 1 134 ? 24.186 10.868 2.333 1.00 61.44 134 LEU A CA 1
ATOM 1100 C C . LEU A 1 134 ? 24.268 11.231 3.829 1.00 61.44 134 LEU A C 1
ATOM 1102 O O . LEU A 1 134 ? 23.229 11.282 4.491 1.00 61.44 134 LEU A O 1
ATOM 1106 N N . PRO A 1 135 ? 25.471 11.498 4.376 1.00 60.81 135 PRO A N 1
ATOM 1107 C CA . PRO A 1 135 ? 25.622 12.002 5.738 1.00 60.81 135 PRO A CA 1
ATOM 1108 C C . PRO A 1 135 ? 24.892 13.337 5.932 1.00 60.81 135 PRO A C 1
ATOM 1110 O O . PRO A 1 135 ? 24.913 14.201 5.052 1.00 60.81 135 PRO A O 1
ATOM 1113 N N . VAL A 1 136 ? 24.287 13.529 7.107 1.00 46.38 136 VAL A N 1
ATOM 1114 C CA . VAL A 1 136 ? 23.670 14.807 7.494 1.00 46.38 136 VAL A CA 1
ATOM 1115 C C . VAL A 1 136 ? 24.755 15.891 7.502 1.00 46.38 136 VAL A C 1
ATOM 1117 O O . VAL A 1 136 ? 25.742 15.763 8.220 1.00 46.38 136 VAL A O 1
ATOM 1120 N N . GLY A 1 137 ? 24.593 16.937 6.685 1.00 47.72 137 GLY A N 1
ATOM 1121 C CA . GLY A 1 137 ? 25.547 18.052 6.575 1.00 47.72 137 GLY A CA 1
ATOM 1122 C C . GLY A 1 137 ? 26.447 18.042 5.332 1.00 47.72 137 GLY A C 1
ATOM 1123 O O . GLY A 1 137 ? 27.204 18.990 5.130 1.00 47.72 137 GLY A O 1
ATOM 1124 N N . LEU A 1 138 ? 26.357 17.028 4.461 1.00 49.09 138 LEU A N 1
ATOM 1125 C CA . LEU A 1 138 ? 27.084 17.025 3.190 1.00 49.09 138 LEU A CA 1
ATOM 1126 C C . LEU A 1 138 ? 26.329 17.853 2.130 1.00 49.09 138 LEU A C 1
ATOM 1128 O O . LEU A 1 138 ? 25.514 17.328 1.372 1.00 49.09 138 LEU A O 1
ATOM 1132 N N . ASN A 1 139 ? 26.607 19.158 2.063 1.00 44.56 139 ASN A N 1
ATOM 1133 C CA . ASN A 1 139 ? 26.132 20.034 0.986 1.00 44.56 139 ASN A CA 1
ATOM 1134 C C . ASN A 1 139 ? 26.910 19.757 -0.310 1.00 44.56 139 ASN A C 1
ATOM 1136 O O . ASN A 1 139 ? 27.792 20.518 -0.706 1.00 44.56 139 ASN A O 1
ATOM 1140 N N . LEU A 1 140 ? 26.592 18.658 -0.992 1.00 47.75 140 LEU A N 1
ATOM 1141 C CA . LEU A 1 140 ? 27.026 18.469 -2.373 1.00 47.75 140 LEU A CA 1
ATOM 1142 C C . LEU A 1 140 ? 26.184 19.382 -3.267 1.00 47.75 140 LEU A C 1
ATOM 1144 O O . LEU A 1 140 ? 25.066 19.041 -3.652 1.00 47.75 140 LEU A O 1
ATOM 1148 N N . TYR A 1 141 ? 26.735 20.544 -3.618 1.00 41.88 141 TYR A N 1
ATOM 1149 C CA . TYR A 1 141 ? 26.233 21.355 -4.724 1.00 41.88 141 TYR A CA 1
ATOM 1150 C C . TYR A 1 141 ? 26.509 20.588 -6.027 1.00 41.88 141 TYR A C 1
ATOM 1152 O O . TYR A 1 141 ? 27.529 20.775 -6.682 1.00 41.88 141 TYR A O 1
ATOM 1160 N N . CYS A 1 142 ? 25.647 19.620 -6.345 1.00 43.22 142 CYS A N 1
ATOM 1161 C CA . CYS A 1 142 ? 25.842 18.723 -7.474 1.00 43.22 142 CYS A CA 1
ATOM 1162 C C . CYS A 1 142 ? 25.211 19.334 -8.738 1.00 43.22 142 CYS A C 1
ATOM 1164 O O . CYS A 1 142 ? 23.990 19.523 -8.772 1.00 43.22 142 CYS A O 1
ATOM 1166 N N . PRO A 1 143 ? 25.983 19.595 -9.812 1.00 39.38 143 PRO A N 1
ATOM 1167 C CA . PRO A 1 143 ? 25.456 20.094 -11.087 1.00 39.38 143 PRO A CA 1
ATOM 1168 C C . PRO A 1 143 ? 24.350 19.210 -11.697 1.00 39.38 143 PRO A C 1
ATOM 1170 O O . PRO A 1 143 ? 23.566 19.684 -12.516 1.00 39.38 143 PRO A O 1
ATOM 1173 N N . PHE A 1 144 ? 24.238 17.948 -11.261 1.00 39.22 144 PHE A N 1
ATOM 1174 C CA . PHE A 1 144 ? 23.168 17.016 -11.636 1.00 39.22 144 PHE A CA 1
ATOM 1175 C C . PHE A 1 144 ? 21.761 17.509 -11.255 1.00 39.22 144 PHE A C 1
ATOM 1177 O O . PHE A 1 144 ? 20.806 17.246 -11.983 1.00 39.22 144 PHE A O 1
ATOM 1184 N N . VAL A 1 145 ? 21.619 18.267 -10.160 1.00 44.09 145 VAL A N 1
ATOM 1185 C CA . VAL A 1 145 ? 20.308 18.718 -9.652 1.00 44.09 145 VAL A CA 1
ATOM 1186 C C . VAL A 1 145 ? 19.638 19.711 -10.612 1.00 44.09 145 VAL A C 1
ATOM 1188 O O . VAL A 1 145 ? 18.419 19.692 -10.756 1.00 44.09 145 VAL A O 1
ATOM 1191 N N . LYS A 1 146 ? 20.411 20.508 -11.368 1.00 34.75 146 LYS A N 1
ATOM 1192 C CA . LYS A 1 146 ? 19.859 21.416 -12.394 1.00 34.75 146 LYS A CA 1
ATOM 1193 C C . LYS A 1 146 ? 19.276 20.677 -13.606 1.00 34.75 146 LYS A C 1
ATOM 1195 O O . LYS A 1 146 ? 18.367 21.197 -14.242 1.00 34.75 146 LYS A O 1
ATOM 1200 N N . LYS A 1 147 ? 19.754 19.463 -13.908 1.00 36.09 147 LYS A N 1
ATOM 1201 C CA . LYS A 1 147 ? 19.229 18.615 -14.996 1.00 36.09 147 LYS A CA 1
ATOM 1202 C C . LYS A 1 147 ? 18.017 17.775 -14.570 1.00 36.09 147 LYS A C 1
ATOM 1204 O O . LYS A 1 147 ? 17.280 17.302 -15.428 1.00 36.09 147 LYS A O 1
ATOM 12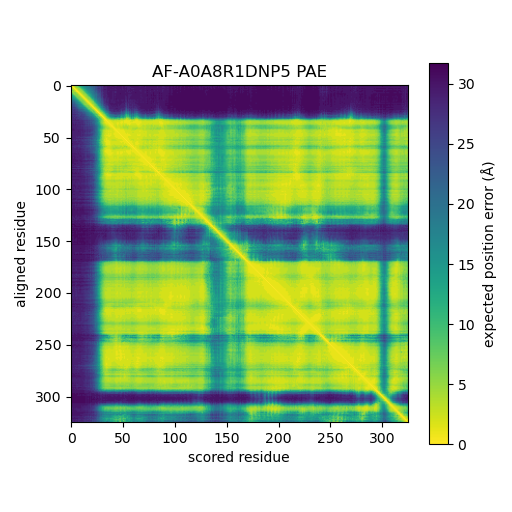09 N N . ALA A 1 148 ? 17.781 17.619 -13.263 1.00 37.88 148 ALA A N 1
ATOM 1210 C CA . ALA A 1 148 ? 16.684 16.812 -12.728 1.00 37.88 148 ALA A CA 1
ATOM 1211 C C . ALA A 1 148 ? 15.292 17.366 -13.081 1.00 37.88 148 ALA A C 1
ATOM 1213 O O . ALA A 1 148 ? 14.357 16.589 -13.218 1.00 37.88 148 ALA A O 1
ATOM 1214 N N . ILE A 1 149 ? 15.154 18.676 -13.315 1.00 36.31 149 ILE A N 1
ATOM 1215 C CA . ILE A 1 149 ? 13.869 19.308 -13.673 1.00 36.31 149 ILE A CA 1
ATOM 1216 C C . ILE A 1 149 ? 13.280 18.715 -14.972 1.00 36.31 149 ILE A C 1
ATOM 1218 O O . ILE A 1 149 ? 12.065 18.628 -15.097 1.00 36.31 149 ILE A O 1
ATOM 1222 N N . VAL A 1 150 ? 14.123 18.217 -15.888 1.00 40.78 150 VAL A N 1
ATOM 1223 C CA . VAL A 1 150 ? 13.708 17.577 -17.157 1.00 40.78 150 VAL A CA 1
ATOM 1224 C C . VAL A 1 150 ? 13.305 16.101 -16.976 1.00 40.78 150 VAL A C 1
ATOM 1226 O O . VAL A 1 150 ? 12.609 15.539 -17.813 1.00 40.78 150 VAL A O 1
ATOM 1229 N N . HIS A 1 151 ? 13.722 15.456 -15.881 1.00 50.38 151 HIS A N 1
ATOM 1230 C CA . HIS A 1 151 ? 13.544 14.015 -15.643 1.00 50.38 151 HIS A CA 1
ATOM 1231 C C . HIS A 1 151 ? 12.570 13.684 -14.505 1.00 50.38 151 HIS A C 1
ATOM 1233 O O . HIS A 1 151 ? 12.322 12.512 -14.224 1.00 50.38 151 HIS A O 1
ATOM 1239 N N . LEU A 1 152 ? 12.024 14.696 -13.830 1.00 52.00 152 LEU A N 1
ATOM 1240 C CA . LEU A 1 152 ? 11.040 14.510 -12.772 1.00 52.00 152 LEU A CA 1
ATOM 1241 C C . LEU A 1 152 ? 9.641 14.427 -13.386 1.00 52.00 152 LEU A C 1
ATOM 1243 O O . LEU A 1 152 ? 9.106 15.411 -13.886 1.00 52.00 152 LEU A O 1
ATOM 1247 N N . THR A 1 153 ? 9.019 13.255 -13.292 1.00 54.56 153 THR A N 1
ATOM 1248 C CA . THR A 1 153 ? 7.660 12.987 -13.795 1.00 54.56 153 THR A CA 1
ATOM 1249 C C . THR A 1 153 ? 6.556 13.518 -12.877 1.00 54.56 153 THR A C 1
ATOM 1251 O O . THR A 1 153 ? 5.373 13.286 -13.126 1.00 54.56 153 THR A O 1
ATOM 1254 N N . ASN A 1 154 ? 6.914 14.227 -11.801 1.00 67.19 154 ASN A N 1
ATOM 1255 C CA . ASN A 1 154 ? 5.948 14.829 -10.892 1.00 67.19 154 ASN A CA 1
ATOM 1256 C C . ASN A 1 154 ? 5.057 15.790 -11.677 1.00 67.19 154 ASN A C 1
ATOM 1258 O O . ASN A 1 154 ? 5.542 16.763 -12.249 1.00 67.19 154 ASN A O 1
ATOM 1262 N N . VAL A 1 155 ? 3.743 15.567 -11.646 1.00 59.31 155 VAL A N 1
ATOM 1263 C CA . VAL A 1 155 ? 2.760 16.396 -12.366 1.00 59.31 155 VAL A CA 1
ATOM 1264 C C . VAL A 1 155 ? 2.903 17.883 -12.018 1.00 59.31 155 VAL A C 1
ATOM 1266 O O . VAL A 1 155 ? 2.738 18.735 -12.885 1.00 59.31 155 VAL A O 1
ATOM 1269 N N . ALA A 1 156 ? 3.254 18.201 -10.768 1.00 55.19 156 ALA A N 1
ATOM 1270 C CA . ALA A 1 156 ? 3.510 19.573 -10.333 1.00 55.19 156 ALA A CA 1
ATOM 1271 C C . ALA A 1 156 ? 4.710 20.223 -11.048 1.00 55.19 156 ALA A C 1
ATOM 1273 O O . ALA A 1 156 ? 4.676 21.418 -11.309 1.00 55.19 156 ALA A O 1
ATOM 1274 N N . ILE A 1 157 ? 5.739 19.444 -11.393 1.00 57.22 157 ILE A N 1
ATOM 1275 C CA . ILE A 1 157 ? 6.934 19.917 -12.104 1.00 57.22 157 ILE A CA 1
ATOM 1276 C C . ILE A 1 157 ? 6.660 19.949 -13.612 1.00 57.22 157 ILE A C 1
ATOM 1278 O O . ILE A 1 157 ? 6.941 20.949 -14.266 1.00 57.22 157 ILE A O 1
ATOM 1282 N N . ALA A 1 158 ? 6.008 18.919 -14.155 1.00 59.56 158 ALA A N 1
ATOM 1283 C CA . ALA A 1 158 ? 5.675 18.836 -15.577 1.00 59.56 158 ALA A CA 1
ATOM 1284 C C . ALA A 1 158 ? 4.736 19.963 -16.054 1.00 59.56 158 ALA A C 1
ATOM 1286 O O . ALA A 1 158 ? 4.889 20.457 -17.165 1.00 59.56 158 ALA A O 1
ATOM 1287 N N . LYS A 1 159 ? 3.813 20.438 -15.203 1.00 61.34 159 LYS A N 1
ATOM 1288 C CA . LYS A 1 159 ? 2.953 21.602 -15.501 1.00 61.34 159 LYS A CA 1
ATOM 1289 C C . LYS A 1 159 ? 3.709 22.930 -15.612 1.00 61.34 159 LYS A C 1
ATOM 1291 O O . LYS A 1 159 ? 3.157 23.893 -16.130 1.00 61.34 159 LYS A O 1
ATOM 1296 N N . THR A 1 160 ? 4.933 23.000 -15.092 1.00 59.28 160 THR A N 1
ATOM 1297 C CA . THR A 1 160 ? 5.776 24.207 -15.153 1.00 59.28 160 THR A CA 1
ATOM 1298 C C . THR A 1 160 ? 6.734 24.207 -16.347 1.00 59.28 160 THR A C 1
ATOM 1300 O O . THR A 1 160 ? 7.474 25.172 -16.529 1.00 59.28 160 THR A O 1
ATOM 1303 N N . ALA A 1 161 ? 6.733 23.142 -17.161 1.00 63.31 161 ALA A N 1
ATOM 1304 C CA . ALA A 1 161 ? 7.569 23.036 -18.351 1.00 63.31 161 ALA A CA 1
ATOM 1305 C C . ALA A 1 161 ? 7.078 23.971 -19.473 1.00 63.31 161 ALA A C 1
ATOM 1307 O O . ALA A 1 161 ? 5.878 24.181 -19.645 1.00 63.31 161 ALA A O 1
ATOM 1308 N N . ALA A 1 162 ? 8.016 24.532 -20.242 1.00 62.78 162 ALA A N 1
ATOM 1309 C CA . ALA A 1 162 ? 7.729 25.531 -21.278 1.00 62.78 162 ALA A CA 1
ATOM 1310 C C . ALA A 1 162 ? 6.933 24.975 -22.476 1.00 62.78 162 ALA A C 1
ATOM 1312 O O . ALA A 1 162 ? 6.308 25.738 -23.205 1.00 62.78 162 ALA A 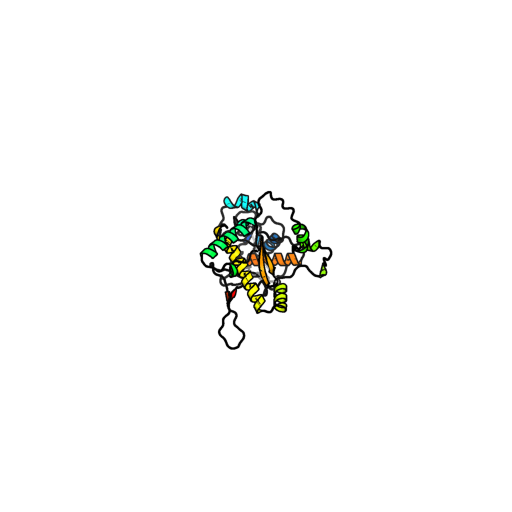O 1
ATOM 1313 N N . ASP A 1 163 ? 6.958 23.658 -22.673 1.00 69.00 163 ASP A N 1
ATOM 1314 C CA . ASP A 1 163 ? 6.282 22.902 -23.728 1.00 69.00 163 ASP A CA 1
ATOM 1315 C C . ASP A 1 163 ? 5.026 22.161 -23.229 1.00 69.00 163 ASP A C 1
ATOM 1317 O O . ASP A 1 163 ? 4.518 21.265 -23.907 1.00 69.00 163 ASP A O 1
ATOM 1321 N N . TYR A 1 164 ? 4.515 22.516 -22.044 1.00 60.66 164 TYR A N 1
ATOM 1322 C CA . TYR A 1 164 ? 3.307 21.912 -21.490 1.00 60.66 164 TYR A CA 1
ATOM 1323 C C . TYR A 1 164 ? 2.082 22.200 -22.370 1.00 60.66 164 TYR A C 1
ATOM 1325 O O . TYR A 1 164 ? 1.637 23.340 -22.496 1.00 60.66 164 TYR A O 1
ATOM 1333 N N . ASP A 1 165 ? 1.509 21.134 -22.925 1.00 61.44 165 ASP A N 1
ATOM 1334 C CA . ASP A 1 165 ? 0.244 21.152 -23.654 1.00 61.44 165 ASP A CA 1
ATOM 1335 C C . ASP A 1 165 ? -0.867 20.548 -22.770 1.00 61.44 165 ASP A C 1
ATOM 1337 O O . ASP A 1 165 ? -0.838 19.340 -22.489 1.00 61.44 165 ASP A O 1
ATOM 1341 N N . PRO A 1 166 ? -1.847 21.354 -22.320 1.00 61.88 166 PRO A N 1
ATOM 1342 C CA . PRO A 1 166 ? -2.976 20.874 -21.531 1.00 61.88 166 PRO A CA 1
ATOM 1343 C C . PRO A 1 166 ? -3.806 19.793 -22.237 1.00 61.88 166 PRO A C 1
ATOM 1345 O O . PRO A 1 166 ? -4.374 18.940 -21.554 1.00 61.88 166 PRO A O 1
ATOM 1348 N N . GLU A 1 167 ? -3.867 19.797 -23.574 1.00 58.62 167 GLU A N 1
ATOM 1349 C CA . GLU A 1 167 ? -4.710 18.883 -24.357 1.00 58.62 167 GLU A CA 1
ATOM 1350 C C . GLU A 1 167 ? -4.090 17.489 -24.512 1.00 58.62 167 GLU A C 1
ATOM 1352 O O . GLU A 1 167 ? -4.807 16.495 -24.645 1.00 58.62 167 GLU A O 1
ATOM 1357 N N . ARG A 1 168 ? -2.757 17.370 -24.436 1.00 59.78 168 ARG A N 1
ATOM 1358 C CA . ARG A 1 168 ? -2.062 16.073 -24.564 1.00 59.78 168 ARG A CA 1
ATOM 1359 C C . ARG A 1 168 ? -2.257 15.144 -23.369 1.00 59.78 168 ARG A C 1
ATOM 1361 O O . ARG A 1 168 ? -2.064 13.938 -23.520 1.00 59.78 168 ARG A O 1
ATOM 1368 N N . GLY A 1 169 ? -2.656 15.681 -22.215 1.00 61.22 169 GLY A N 1
ATOM 1369 C CA . GLY A 1 169 ? -2.921 14.929 -20.990 1.00 61.22 169 GLY A CA 1
ATOM 1370 C C . GLY A 1 169 ? -1.677 14.237 -20.415 1.00 61.22 169 GLY A C 1
ATOM 1371 O O . GLY A 1 169 ? -1.182 13.245 -20.940 1.00 61.22 169 GLY A O 1
ATOM 1372 N N . LEU A 1 170 ? -1.198 14.694 -19.255 1.00 68.31 170 LEU A N 1
ATOM 1373 C CA . LEU A 1 170 ? -0.007 14.126 -18.594 1.00 68.31 170 LEU A CA 1
ATOM 1374 C C . LEU A 1 170 ? -0.259 12.814 -17.827 1.00 68.31 170 LEU A C 1
ATOM 1376 O O . LEU A 1 170 ? 0.643 12.302 -17.165 1.00 68.31 170 LEU A O 1
ATOM 1380 N N . LYS A 1 171 ? -1.487 12.289 -17.842 1.00 74.94 171 LYS A N 1
ATOM 1381 C CA . LYS A 1 171 ? -1.894 11.139 -17.027 1.00 74.94 171 LYS A CA 1
ATOM 1382 C C . LYS A 1 171 ? -2.621 10.109 -17.878 1.00 74.94 171 LYS A C 1
ATOM 1384 O O . LYS A 1 171 ? -3.604 10.426 -18.541 1.00 74.94 171 LYS A O 1
ATOM 1389 N N . TRP A 1 172 ? -2.173 8.860 -17.813 1.00 80.31 172 TRP A N 1
ATOM 1390 C CA . TRP A 1 172 ? -2.902 7.710 -18.345 1.00 80.31 172 TRP A CA 1
ATOM 1391 C C . TRP A 1 172 ? -3.348 6.809 -17.199 1.00 80.31 172 TRP A C 1
ATOM 1393 O O . TRP A 1 172 ? -2.619 6.620 -16.227 1.00 80.31 172 TRP A O 1
ATOM 1403 N N . SER A 1 173 ? -4.537 6.222 -17.329 1.00 80.00 173 SER A N 1
ATOM 1404 C CA . SER A 1 173 ? -4.944 5.126 -16.454 1.00 80.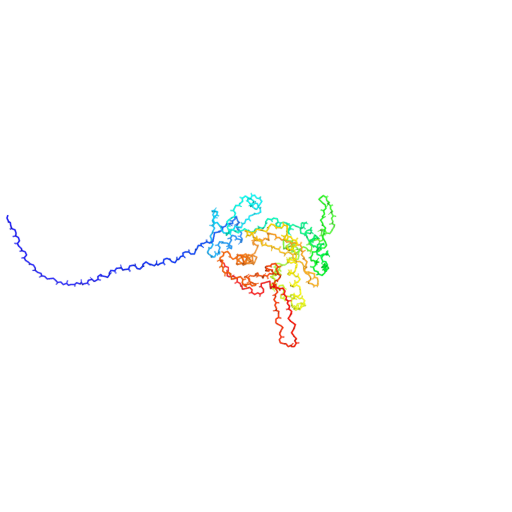00 173 SER A CA 1
ATOM 1405 C C . SER A 1 173 ? -4.056 3.899 -16.693 1.00 80.00 173 SER A C 1
ATOM 1407 O O . SER A 1 173 ? -3.546 3.699 -17.801 1.00 80.00 173 SER A O 1
ATOM 1409 N N . LEU A 1 174 ? -3.893 3.049 -15.674 1.00 85.06 174 LEU A N 1
ATOM 1410 C CA . LEU A 1 174 ? -3.115 1.812 -15.805 1.00 85.06 174 LEU A CA 1
ATOM 1411 C C . LEU A 1 174 ? -3.642 0.901 -16.932 1.00 85.06 174 LEU A C 1
ATOM 1413 O O . LEU A 1 174 ? -2.820 0.485 -17.750 1.00 85.06 174 LEU A O 1
ATOM 1417 N N . PRO A 1 175 ? -4.965 0.671 -17.091 1.00 84.75 175 PRO A N 1
ATOM 1418 C CA . PRO A 1 175 ? -5.487 -0.087 -18.232 1.00 84.75 175 PRO A CA 1
ATOM 1419 C C . PRO A 1 175 ? -5.075 0.499 -19.589 1.00 84.75 175 PRO A C 1
ATOM 1421 O O . PRO A 1 175 ? -4.645 -0.227 -20.488 1.00 84.75 175 PRO A O 1
ATOM 1424 N N . LYS A 1 176 ? -5.132 1.832 -19.742 1.00 84.56 176 LYS A N 1
ATOM 1425 C CA . LYS A 1 176 ? -4.722 2.515 -20.979 1.00 84.56 176 LYS A CA 1
ATOM 1426 C C . LYS A 1 176 ? -3.226 2.330 -21.247 1.00 84.56 176 LYS A C 1
ATOM 1428 O O . LYS A 1 176 ? -2.855 1.977 -22.367 1.00 84.56 176 LYS A O 1
ATOM 1433 N N . LEU A 1 177 ? -2.384 2.513 -20.227 1.00 85.75 177 LEU A N 1
ATOM 1434 C CA . LEU A 1 177 ? -0.936 2.315 -20.321 1.00 85.75 177 LEU A CA 1
ATOM 1435 C C . LEU A 1 177 ? -0.590 0.877 -20.720 1.00 85.75 177 LEU A C 1
ATOM 1437 O O . LEU A 1 177 ? 0.142 0.663 -21.684 1.00 85.75 177 LEU A O 1
ATOM 1441 N N . PHE A 1 178 ? -1.137 -0.120 -20.027 1.00 86.81 178 PHE A N 1
ATOM 1442 C CA . PHE A 1 178 ? -0.817 -1.517 -20.309 1.00 86.81 178 PHE A CA 1
ATOM 1443 C C . PHE A 1 178 ? -1.394 -1.997 -21.640 1.00 86.81 178 PHE A C 1
ATOM 1445 O O . PHE A 1 178 ? -0.754 -2.806 -22.313 1.00 86.81 178 PHE A O 1
ATOM 1452 N N . ARG A 1 179 ? -2.535 -1.461 -22.091 1.00 87.38 179 ARG A N 1
ATOM 1453 C CA . ARG A 1 179 ? -3.024 -1.678 -23.460 1.00 87.38 179 ARG A CA 1
ATOM 1454 C C . ARG A 1 179 ? -2.048 -1.128 -24.501 1.00 87.38 179 ARG A C 1
ATOM 1456 O O . ARG A 1 179 ? -1.736 -1.836 -25.457 1.00 87.38 179 ARG A O 1
ATOM 1463 N N . PHE A 1 180 ? -1.541 0.089 -24.305 1.00 87.44 180 PHE A N 1
ATOM 1464 C CA . PHE A 1 180 ? -0.539 0.690 -25.189 1.00 87.44 180 PHE A CA 1
ATOM 1465 C C . PHE A 1 180 ? 0.755 -0.137 -25.228 1.00 87.44 180 PHE A C 1
ATOM 1467 O O . PHE A 1 180 ? 1.219 -0.509 -26.305 1.00 87.44 180 PHE A O 1
ATOM 1474 N N . LEU A 1 181 ? 1.291 -0.520 -24.064 1.00 86.50 181 LEU A N 1
ATOM 1475 C CA . LEU A 1 181 ? 2.500 -1.344 -23.975 1.00 86.50 181 LEU A CA 1
ATOM 1476 C C . LEU A 1 181 ? 2.324 -2.711 -24.649 1.00 86.50 181 LEU A C 1
ATOM 1478 O O . LEU A 1 181 ? 3.251 -3.184 -25.305 1.00 86.50 181 LEU A O 1
ATOM 1482 N N . ARG A 1 182 ? 1.144 -3.344 -24.532 1.00 90.25 182 ARG A N 1
ATOM 1483 C CA . ARG A 1 182 ? 0.844 -4.613 -25.225 1.00 90.25 182 ARG A CA 1
ATOM 1484 C C . ARG A 1 182 ? 0.883 -4.438 -26.742 1.00 90.25 182 ARG A C 1
ATOM 1486 O O . ARG A 1 182 ? 1.430 -5.305 -27.417 1.00 90.25 182 ARG A O 1
ATOM 1493 N N . GLY A 1 183 ? 0.353 -3.326 -27.257 1.00 88.12 183 GLY A N 1
ATOM 1494 C CA . GLY A 1 183 ? 0.416 -2.991 -28.681 1.00 88.12 183 GLY A CA 1
ATOM 1495 C C . GLY A 1 183 ? 1.847 -2.773 -29.183 1.00 88.12 183 GLY A C 1
ATOM 1496 O O . GLY A 1 183 ? 2.190 -3.250 -30.258 1.00 88.12 183 GLY A O 1
ATOM 1497 N N . MET A 1 184 ? 2.694 -2.116 -28.385 1.00 88.69 184 MET A N 1
ATOM 1498 C CA . MET A 1 184 ? 4.073 -1.777 -28.770 1.00 88.69 184 MET A CA 1
ATOM 1499 C C . MET A 1 184 ? 5.078 -2.925 -28.603 1.00 88.69 184 MET A C 1
ATOM 1501 O O . MET A 1 184 ? 6.017 -3.045 -29.385 1.00 88.69 184 MET A O 1
ATOM 1505 N N . HIS A 1 185 ? 4.920 -3.752 -27.567 1.00 86.75 185 HIS A N 1
ATOM 1506 C CA . HIS A 1 185 ? 5.942 -4.719 -27.142 1.00 86.75 185 HIS A CA 1
ATOM 1507 C C . HIS A 1 185 ? 5.464 -6.178 -27.115 1.00 86.75 185 HIS A C 1
ATOM 1509 O O . HIS A 1 185 ? 6.251 -7.079 -26.817 1.00 86.75 185 HIS A O 1
ATOM 1515 N N . GLY A 1 186 ? 4.188 -6.425 -27.415 1.00 90.56 186 GLY A N 1
ATOM 1516 C CA . GLY A 1 186 ? 3.584 -7.752 -27.419 1.00 90.56 186 GLY A CA 1
ATOM 1517 C C . GLY A 1 186 ? 3.176 -8.266 -26.033 1.00 90.56 186 GLY A C 1
ATOM 1518 O O . GLY A 1 186 ? 3.675 -7.855 -24.983 1.00 90.56 186 GLY A O 1
ATOM 1519 N N . HIS A 1 187 ? 2.250 -9.228 -26.026 1.00 88.56 187 HIS A N 1
ATOM 1520 C CA . HIS A 1 187 ? 1.630 -9.751 -24.802 1.00 88.56 187 HIS A CA 1
ATOM 1521 C C . HIS A 1 187 ? 2.599 -10.471 -23.857 1.00 88.56 187 HIS A C 1
ATOM 1523 O O . HIS A 1 187 ? 2.441 -10.377 -22.637 1.00 88.56 187 HIS A O 1
ATOM 1529 N N . SER A 1 188 ? 3.581 -11.198 -24.397 1.00 89.31 188 SER A N 1
ATOM 1530 C CA . SER A 1 188 ? 4.521 -11.990 -23.593 1.00 89.31 188 SER A CA 1
ATOM 1531 C C . SER A 1 188 ? 5.418 -11.093 -22.734 1.00 89.31 188 SER A C 1
ATOM 1533 O O . SER A 1 188 ? 5.458 -11.251 -21.511 1.00 89.31 188 SER A O 1
ATOM 1535 N N . LYS A 1 189 ? 6.047 -10.075 -23.345 1.00 89.00 189 LYS A N 1
ATOM 1536 C CA . LYS A 1 189 ? 6.930 -9.135 -22.638 1.00 89.00 189 LYS A CA 1
ATOM 1537 C C . LYS A 1 189 ? 6.172 -8.369 -21.554 1.00 89.00 189 LYS A C 1
ATOM 1539 O O . LYS A 1 189 ? 6.621 -8.331 -20.415 1.00 89.00 189 LYS A O 1
ATOM 1544 N N . VAL A 1 190 ? 4.978 -7.862 -21.865 1.00 89.38 190 VAL A N 1
ATOM 1545 C CA . VAL A 1 190 ? 4.153 -7.142 -20.881 1.00 89.38 190 VAL A CA 1
ATOM 1546 C C . VAL A 1 190 ? 3.653 -8.056 -19.758 1.00 89.38 190 VAL A C 1
ATOM 1548 O O . VAL A 1 190 ? 3.619 -7.636 -18.606 1.00 89.38 190 VAL A O 1
ATOM 1551 N N . SER A 1 191 ? 3.315 -9.318 -20.047 1.00 89.75 191 SER A N 1
ATOM 1552 C CA . SER A 1 191 ? 2.945 -10.282 -18.997 1.00 89.75 191 SER A CA 1
ATOM 1553 C C . SER A 1 191 ? 4.103 -10.528 -18.026 1.00 89.75 191 SER A C 1
ATOM 1555 O O . SER A 1 191 ? 3.883 -10.597 -16.819 1.00 89.75 191 SER A O 1
ATOM 1557 N N . LYS A 1 192 ? 5.339 -10.618 -18.536 1.00 90.38 192 LYS A N 1
ATOM 1558 C CA . LYS A 1 192 ? 6.538 -10.700 -17.695 1.00 90.38 192 LYS A CA 1
ATOM 1559 C C . LYS A 1 192 ? 6.706 -9.437 -16.845 1.00 90.38 192 LYS A C 1
ATOM 1561 O O . LYS A 1 192 ? 6.848 -9.557 -15.636 1.00 90.38 192 LYS A O 1
ATOM 1566 N N . THR A 1 193 ? 6.598 -8.250 -17.444 1.00 89.69 193 THR A N 1
ATOM 1567 C CA . THR A 1 193 ? 6.660 -6.967 -16.722 1.00 89.69 193 THR A CA 1
ATOM 1568 C C . THR A 1 193 ? 5.642 -6.883 -15.582 1.00 89.69 193 THR A C 1
ATOM 1570 O O . THR A 1 193 ? 5.978 -6.424 -14.495 1.00 89.69 193 THR A O 1
ATOM 1573 N N . MET A 1 194 ? 4.414 -7.361 -15.794 1.00 90.69 194 MET A N 1
ATOM 1574 C CA . MET A 1 194 ? 3.374 -7.410 -14.757 1.00 90.69 194 MET A CA 1
ATOM 1575 C C . MET A 1 194 ? 3.742 -8.362 -13.610 1.00 90.69 194 MET A C 1
ATOM 1577 O O . MET A 1 194 ? 3.564 -8.020 -12.442 1.00 90.69 194 MET A O 1
ATOM 1581 N N . ASN A 1 195 ? 4.300 -9.536 -13.924 1.00 91.31 195 ASN A N 1
ATOM 1582 C CA . ASN A 1 195 ? 4.813 -10.461 -12.909 1.00 91.31 195 ASN A CA 1
ATOM 1583 C C . ASN A 1 195 ? 5.966 -9.841 -12.110 1.00 91.31 195 ASN A C 1
ATOM 1585 O O . ASN A 1 195 ? 5.997 -9.958 -10.886 1.00 91.31 195 ASN A O 1
ATOM 1589 N N . ASP A 1 196 ? 6.898 -9.174 -12.789 1.00 90.69 196 ASP A N 1
ATOM 1590 C CA . ASP A 1 196 ? 8.030 -8.509 -12.148 1.00 90.69 196 ASP A CA 1
ATOM 1591 C C . ASP A 1 196 ? 7.541 -7.366 -11.245 1.00 90.69 196 ASP A C 1
ATOM 1593 O O . ASP A 1 196 ? 7.998 -7.252 -10.112 1.00 90.69 196 ASP A O 1
ATOM 1597 N N . LEU A 1 197 ? 6.535 -6.595 -11.674 1.00 91.94 197 LEU A N 1
ATOM 1598 C CA . LEU A 1 197 ? 5.901 -5.548 -10.865 1.00 91.94 197 LEU A CA 1
ATOM 1599 C C . LEU A 1 197 ? 5.260 -6.113 -9.589 1.00 91.94 197 LEU A C 1
ATOM 1601 O O . LEU A 1 197 ? 5.477 -5.580 -8.501 1.00 91.94 197 LEU A O 1
ATOM 1605 N N . ALA A 1 198 ? 4.514 -7.216 -9.698 1.00 93.44 198 ALA A N 1
ATOM 1606 C CA . ALA A 1 198 ? 3.944 -7.889 -8.532 1.00 93.44 198 ALA A CA 1
ATOM 1607 C C . ALA A 1 198 ? 5.038 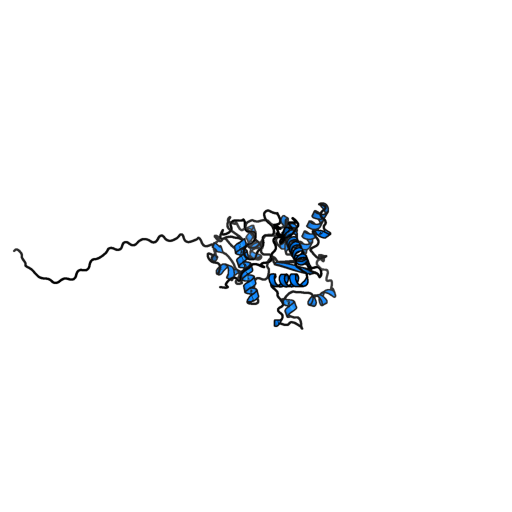-8.342 -7.549 1.00 93.44 198 ALA A C 1
ATOM 1609 O O . ALA A 1 198 ? 4.896 -8.164 -6.338 1.00 93.44 198 ALA A O 1
ATOM 1610 N N . LYS A 1 199 ? 6.159 -8.872 -8.061 1.00 92.31 199 LYS A N 1
ATOM 1611 C CA . LYS A 1 199 ? 7.317 -9.240 -7.233 1.00 92.31 199 LYS A CA 1
ATOM 1612 C C . LYS A 1 199 ? 7.920 -8.029 -6.529 1.00 92.31 199 LYS A C 1
ATOM 1614 O O . LYS A 1 199 ? 8.192 -8.136 -5.340 1.00 92.31 199 LYS A O 1
ATOM 1619 N N . VAL A 1 200 ? 8.078 -6.888 -7.211 1.00 93.75 200 VAL A N 1
ATOM 1620 C CA . VAL A 1 200 ? 8.573 -5.645 -6.586 1.00 93.75 200 VAL A CA 1
ATOM 1621 C C . VAL A 1 200 ? 7.741 -5.286 -5.355 1.00 93.75 200 VAL A C 1
ATOM 1623 O O . VAL A 1 200 ? 8.313 -5.068 -4.291 1.00 93.75 200 VAL A O 1
ATOM 1626 N N . ILE A 1 201 ? 6.410 -5.288 -5.481 1.00 94.81 201 ILE A N 1
ATOM 1627 C CA . ILE A 1 201 ? 5.480 -4.934 -4.394 1.00 94.81 201 ILE A CA 1
ATOM 1628 C C . ILE A 1 201 ? 5.554 -5.941 -3.235 1.00 94.81 201 ILE A C 1
ATOM 1630 O O . ILE A 1 201 ? 5.588 -5.564 -2.064 1.00 94.81 201 ILE A O 1
ATOM 1634 N N . ILE A 1 202 ? 5.578 -7.242 -3.537 1.00 94.25 202 ILE A N 1
ATOM 1635 C CA . ILE A 1 202 ? 5.632 -8.285 -2.503 1.00 94.25 202 ILE A CA 1
ATOM 1636 C C . ILE A 1 202 ? 6.963 -8.235 -1.753 1.00 94.25 202 ILE A C 1
ATOM 1638 O O . ILE A 1 202 ? 6.998 -8.339 -0.527 1.00 94.25 202 ILE A O 1
ATOM 1642 N N . GLU A 1 203 ? 8.068 -8.097 -2.478 1.00 93.38 203 GLU A N 1
ATOM 1643 C CA . GLU A 1 203 ? 9.408 -8.137 -1.905 1.00 93.38 203 GLU A CA 1
ATOM 1644 C C . GLU A 1 203 ? 9.756 -6.866 -1.127 1.00 93.38 203 GLU A C 1
ATOM 1646 O O . GLU A 1 203 ? 10.427 -6.955 -0.094 1.00 93.38 203 GLU A O 1
ATOM 1651 N N . SER A 1 204 ? 9.250 -5.698 -1.540 1.00 95.00 204 SER A N 1
ATOM 1652 C CA . SER A 1 204 ? 9.354 -4.476 -0.735 1.00 95.00 204 SER A CA 1
ATOM 1653 C C . SER A 1 204 ? 8.623 -4.630 0.600 1.00 95.00 204 SER A C 1
ATOM 1655 O O . SER A 1 204 ? 9.221 -4.360 1.642 1.00 95.00 204 SER A O 1
ATOM 1657 N N . LEU A 1 205 ? 7.390 -5.149 0.605 1.00 94.94 205 LEU A N 1
ATOM 1658 C CA . LEU A 1 205 ? 6.617 -5.387 1.833 1.00 94.94 205 LEU A CA 1
ATOM 1659 C C . LEU A 1 205 ? 7.266 -6.444 2.740 1.00 94.94 205 LEU A C 1
ATOM 1661 O O . LEU A 1 205 ? 7.418 -6.227 3.942 1.00 94.94 205 LEU A O 1
ATOM 1665 N N . LYS A 1 206 ? 7.731 -7.566 2.177 1.00 92.62 206 LYS A N 1
ATOM 1666 C CA . LYS A 1 206 ? 8.449 -8.600 2.943 1.00 92.62 206 LYS A CA 1
ATOM 1667 C C . LYS A 1 206 ? 9.723 -8.067 3.595 1.00 92.62 206 LYS A C 1
ATOM 1669 O O . LYS A 1 206 ? 10.062 -8.487 4.700 1.00 92.62 206 LYS A O 1
ATOM 1674 N N . SER A 1 207 ? 10.423 -7.130 2.949 1.00 92.81 207 SER A N 1
ATOM 1675 C CA . SER A 1 207 ? 11.669 -6.562 3.487 1.00 92.81 207 SER A CA 1
ATOM 1676 C C . SER A 1 207 ? 11.482 -5.798 4.805 1.00 92.81 207 SER A C 1
ATOM 1678 O O . SER A 1 207 ? 12.427 -5.694 5.590 1.00 92.81 207 SER A O 1
ATOM 1680 N N . VAL A 1 208 ? 10.263 -5.318 5.069 1.00 93.88 208 VAL A N 1
ATOM 1681 C CA . VAL A 1 208 ? 9.897 -4.529 6.256 1.00 93.88 208 VAL A CA 1
ATOM 1682 C C . VAL A 1 208 ? 8.937 -5.257 7.199 1.00 93.88 208 VAL A C 1
ATOM 1684 O O . VAL A 1 208 ? 8.639 -4.731 8.268 1.00 93.88 208 VAL A O 1
ATOM 1687 N N . GLN A 1 209 ? 8.486 -6.469 6.855 1.00 92.12 209 GLN A N 1
ATOM 1688 C CA . GLN A 1 209 ? 7.461 -7.222 7.594 1.00 92.12 209 GLN A CA 1
ATOM 1689 C C . GLN A 1 209 ? 7.746 -7.326 9.102 1.00 92.12 209 GLN A C 1
ATOM 1691 O O . GLN A 1 209 ? 6.840 -7.182 9.912 1.00 92.12 209 GLN A O 1
ATOM 1696 N N . ASN A 1 210 ? 9.011 -7.533 9.483 1.00 91.56 210 ASN A N 1
ATOM 1697 C CA . ASN A 1 210 ? 9.419 -7.670 10.887 1.00 91.56 210 ASN A CA 1
ATOM 1698 C C . ASN A 1 210 ? 9.705 -6.330 11.592 1.00 91.56 210 ASN A C 1
ATOM 1700 O O . ASN A 1 210 ? 10.057 -6.330 12.768 1.00 91.56 210 ASN A O 1
ATOM 1704 N N . MET A 1 211 ? 9.662 -5.208 10.869 1.00 92.69 211 MET A N 1
ATOM 1705 C CA . MET A 1 211 ? 9.911 -3.862 11.404 1.00 92.69 211 MET A CA 1
ATOM 1706 C C . MET A 1 211 ? 8.594 -3.105 11.650 1.00 92.69 211 MET A C 1
ATOM 1708 O O . MET A 1 211 ? 8.503 -2.313 12.589 1.00 92.69 211 MET A O 1
ATOM 1712 N N . ILE A 1 212 ? 7.577 -3.362 10.819 1.00 92.56 212 ILE A N 1
ATOM 1713 C CA . ILE A 1 212 ? 6.230 -2.800 10.964 1.00 92.56 212 ILE A CA 1
ATOM 1714 C C . ILE A 1 212 ? 5.454 -3.591 12.018 1.00 92.56 212 ILE A C 1
ATOM 1716 O O . ILE A 1 212 ? 5.407 -4.823 11.967 1.00 92.56 212 ILE A O 1
ATOM 1720 N N . ILE A 1 213 ? 4.812 -2.886 12.951 1.00 91.44 213 ILE A N 1
ATOM 1721 C CA . ILE A 1 213 ? 3.996 -3.520 13.991 1.00 91.44 213 ILE A CA 1
ATOM 1722 C C . ILE A 1 213 ? 2.729 -4.088 13.349 1.00 91.44 213 ILE A C 1
ATOM 1724 O O . ILE A 1 213 ? 1.925 -3.351 12.781 1.00 91.44 213 ILE A O 1
ATOM 1728 N N . GLN A 1 214 ? 2.575 -5.408 13.442 1.00 90.12 214 GLN A N 1
ATOM 1729 C CA . GLN A 1 214 ? 1.431 -6.139 12.906 1.00 90.12 214 GLN A CA 1
ATOM 1730 C C . GLN A 1 214 ? 0.277 -6.082 13.913 1.00 90.12 214 GLN A C 1
ATOM 1732 O O . GLN A 1 214 ? 0.241 -6.862 14.863 1.00 90.12 214 GLN A O 1
ATOM 1737 N N . ASP A 1 215 ? -0.637 -5.138 13.717 1.00 93.19 215 ASP A N 1
ATOM 1738 C CA . ASP A 1 215 ? -1.855 -4.988 14.513 1.00 93.19 215 ASP A CA 1
ATOM 1739 C C . ASP A 1 215 ? -3.079 -5.241 13.626 1.00 93.19 215 ASP A C 1
ATOM 1741 O O . ASP A 1 215 ? -3.200 -4.663 12.546 1.00 93.19 215 ASP A O 1
ATOM 1745 N N . ASN A 1 216 ? -3.986 -6.104 14.085 1.00 93.88 216 ASN A N 1
ATOM 1746 C CA . ASN A 1 216 ? -5.203 -6.467 13.360 1.00 93.88 216 ASN A CA 1
ATOM 1747 C C . ASN A 1 216 ? -6.218 -5.315 13.280 1.00 93.88 216 ASN A C 1
ATOM 1749 O O . ASN A 1 216 ? -7.140 -5.381 12.472 1.00 93.88 216 ASN A O 1
ATOM 1753 N N . HIS A 1 217 ? -6.051 -4.265 14.088 1.00 96.88 217 HIS A N 1
ATOM 1754 C CA . HIS A 1 217 ? -6.859 -3.047 14.016 1.00 96.88 217 HIS A CA 1
ATOM 1755 C C . HIS A 1 217 ? -6.323 -2.048 12.981 1.00 96.88 217 HIS A C 1
ATOM 1757 O O . HIS A 1 217 ? -6.872 -0.957 12.849 1.00 96.88 217 HIS A O 1
ATOM 1763 N N . CYS A 1 218 ? -5.269 -2.386 12.238 1.00 96.38 218 CYS A N 1
ATOM 1764 C CA . CYS A 1 218 ? -4.619 -1.483 11.297 1.00 96.38 218 CYS A CA 1
ATOM 1765 C C . CYS A 1 218 ? -4.700 -2.013 9.862 1.00 96.38 218 CYS A C 1
ATOM 1767 O O . CYS A 1 218 ? -4.534 -3.202 9.595 1.00 96.38 218 CYS A O 1
ATOM 1769 N N . PHE A 1 219 ? -4.891 -1.098 8.918 1.00 96.25 219 PHE A N 1
ATOM 1770 C CA . PHE A 1 219 ? -4.652 -1.321 7.495 1.00 96.25 219 PHE A CA 1
ATOM 1771 C C . PHE A 1 219 ? -3.901 -0.121 6.921 1.00 96.25 219 PHE A C 1
ATOM 1773 O O . PHE A 1 219 ? -3.760 0.906 7.579 1.00 96.25 219 PHE A O 1
ATOM 1780 N N . GLU A 1 220 ? -3.431 -0.230 5.681 1.00 95.25 220 GLU A N 1
ATOM 1781 C CA . GLU A 1 220 ? -2.717 0.863 5.030 1.00 95.25 220 GLU A CA 1
ATOM 1782 C C . GLU A 1 220 ? -2.989 0.881 3.525 1.00 95.25 220 GLU A C 1
ATOM 1784 O O . GLU A 1 220 ? -3.071 -0.168 2.881 1.00 95.25 220 GLU A O 1
ATOM 1789 N N . LEU A 1 221 ? -3.098 2.086 2.963 1.00 94.75 221 LEU A N 1
ATOM 1790 C CA . LEU A 1 221 ? -3.203 2.313 1.524 1.00 94.75 221 LEU A CA 1
ATOM 1791 C C . LEU A 1 221 ? -1.917 2.979 1.027 1.00 94.75 221 LEU A C 1
ATOM 1793 O O . LEU A 1 221 ? -1.751 4.197 1.111 1.00 94.75 221 LEU A O 1
ATOM 1797 N N . TYR A 1 222 ? -1.009 2.173 0.482 1.00 95.00 222 TYR A N 1
ATOM 1798 C CA . TYR A 1 222 ? 0.249 2.666 -0.072 1.00 95.00 222 TYR A CA 1
ATOM 1799 C C . TYR A 1 222 ? 0.111 3.119 -1.532 1.00 95.00 222 TYR A C 1
ATOM 1801 O O . TYR A 1 222 ? -0.497 2.436 -2.355 1.00 95.00 222 TYR A O 1
ATOM 1809 N N . GLY A 1 223 ? 0.759 4.231 -1.878 1.00 93.44 223 GLY A N 1
ATOM 1810 C CA . GLY A 1 223 ? 1.058 4.627 -3.254 1.00 93.44 223 GLY A CA 1
ATOM 1811 C C . GLY A 1 223 ? 2.469 4.188 -3.640 1.00 93.44 223 GLY A C 1
ATOM 1812 O O . GLY A 1 223 ? 3.424 4.557 -2.964 1.00 93.44 223 GLY A O 1
ATOM 1813 N N . TYR A 1 224 ? 2.603 3.391 -4.697 1.00 93.38 224 TYR A N 1
ATOM 1814 C CA . TYR A 1 224 ? 3.895 2.918 -5.200 1.00 93.38 224 TYR A CA 1
ATOM 1815 C C . TYR A 1 224 ? 4.326 3.720 -6.426 1.00 93.38 224 TYR A C 1
ATOM 1817 O O . TYR A 1 224 ? 3.630 3.713 -7.443 1.00 93.38 224 TYR A O 1
ATOM 1825 N N . ASP A 1 225 ? 5.513 4.316 -6.356 1.00 91.94 225 ASP A N 1
ATOM 1826 C CA . ASP A 1 225 ? 6.103 5.054 -7.466 1.00 91.94 225 ASP A CA 1
ATOM 1827 C C . ASP A 1 225 ? 7.088 4.143 -8.200 1.00 91.94 225 ASP A C 1
ATOM 1829 O O . ASP A 1 225 ? 8.172 3.816 -7.702 1.00 91.94 225 ASP A O 1
ATOM 1833 N N . ILE A 1 226 ? 6.681 3.706 -9.393 1.00 88.62 226 ILE A N 1
ATOM 1834 C CA . ILE A 1 226 ? 7.407 2.740 -10.217 1.00 88.62 226 ILE A CA 1
ATOM 1835 C C . ILE A 1 226 ? 7.847 3.393 -11.524 1.00 88.62 226 ILE A C 1
ATOM 1837 O O . ILE A 1 226 ? 7.040 3.995 -12.231 1.00 88.62 226 ILE A O 1
ATOM 1841 N N . LEU A 1 227 ? 9.115 3.199 -11.877 1.00 88.88 227 LEU A N 1
ATOM 1842 C CA . LEU A 1 227 ? 9.683 3.587 -13.163 1.00 88.88 227 LEU A CA 1
ATOM 1843 C C . LEU A 1 227 ? 9.952 2.348 -14.019 1.00 88.88 227 LEU A C 1
ATOM 1845 O O . LEU A 1 227 ? 10.570 1.398 -13.547 1.00 88.88 227 LEU A O 1
ATOM 1849 N N . PHE A 1 228 ? 9.530 2.362 -15.282 1.00 84.81 228 PHE A N 1
ATOM 1850 C CA . PHE A 1 228 ? 9.898 1.330 -16.252 1.00 84.81 228 PHE A CA 1
ATOM 1851 C C . PHE A 1 228 ? 11.087 1.798 -17.094 1.00 84.81 228 PHE A C 1
ATOM 1853 O O . PHE A 1 228 ? 11.081 2.927 -17.579 1.00 84.81 228 PHE A O 1
ATOM 1860 N N . ASP A 1 229 ? 12.087 0.935 -17.273 1.00 86.69 229 ASP A N 1
ATOM 1861 C CA . ASP A 1 229 ? 13.198 1.186 -18.202 1.00 86.69 229 ASP A CA 1
ATOM 1862 C C . ASP A 1 229 ? 12.863 0.767 -19.650 1.00 86.69 229 ASP A C 1
ATOM 1864 O O . ASP A 1 229 ? 11.766 0.281 -19.943 1.00 86.69 229 ASP A O 1
ATOM 1868 N N . GLU A 1 230 ? 13.811 0.927 -20.577 1.00 84.62 230 GLU A N 1
ATOM 1869 C CA . GLU A 1 230 ? 13.664 0.557 -21.992 1.00 84.62 230 GLU A CA 1
ATOM 1870 C C . GLU A 1 230 ? 13.367 -0.940 -22.217 1.00 84.62 230 GLU A C 1
ATOM 1872 O O . GLU A 1 230 ? 12.813 -1.347 -23.246 1.00 84.62 230 GLU A O 1
ATOM 1877 N N . ASN A 1 231 ? 13.683 -1.784 -21.233 1.00 84.00 231 ASN A N 1
ATOM 1878 C CA . ASN A 1 231 ? 13.399 -3.212 -21.249 1.00 84.00 231 ASN A CA 1
ATOM 1879 C C . ASN A 1 231 ? 12.054 -3.559 -20.595 1.00 84.00 231 ASN A C 1
ATOM 1881 O O . ASN A 1 231 ? 11.687 -4.736 -20.575 1.00 84.00 231 ASN A O 1
ATOM 1885 N N . LEU A 1 232 ? 11.289 -2.555 -20.152 1.00 85.25 232 LEU A N 1
ATOM 1886 C CA . LEU A 1 232 ? 10.079 -2.681 -19.338 1.00 85.25 232 LEU A CA 1
ATOM 1887 C C . LEU A 1 232 ? 10.329 -3.366 -17.991 1.00 85.25 232 LEU A C 1
ATOM 1889 O O . LEU A 1 232 ? 9.441 -4.046 -17.466 1.00 85.25 232 LEU A O 1
ATOM 1893 N N . LYS A 1 233 ? 11.526 -3.212 -17.422 1.00 86.50 233 LYS A N 1
ATOM 1894 C CA . LYS A 1 233 ? 11.788 -3.650 -16.054 1.00 86.50 233 LYS A CA 1
ATOM 1895 C C . LYS A 1 233 ? 11.267 -2.588 -15.075 1.00 86.50 233 LYS A C 1
ATOM 1897 O O . LYS A 1 233 ? 11.611 -1.417 -15.234 1.00 86.50 233 LYS A O 1
ATOM 1902 N N . PRO A 1 234 ? 10.460 -2.971 -14.069 1.00 89.38 234 PRO A N 1
ATOM 1903 C CA . PRO A 1 234 ? 9.997 -2.051 -13.039 1.00 89.38 234 PRO A CA 1
ATOM 1904 C C . PRO A 1 234 ? 11.088 -1.774 -11.997 1.00 89.38 234 PRO A C 1
ATOM 1906 O O . PRO A 1 234 ? 11.710 -2.694 -11.460 1.00 89.38 234 PRO A O 1
ATOM 1909 N N . TRP A 1 235 ? 11.258 -0.500 -11.666 1.00 89.62 235 TRP A N 1
ATOM 1910 C CA . TRP A 1 235 ? 12.150 0.007 -10.632 1.00 89.62 235 TRP A CA 1
ATOM 1911 C C . TRP A 1 235 ? 11.344 0.779 -9.590 1.00 89.62 235 TRP A C 1
ATOM 1913 O O . TRP A 1 235 ? 10.632 1.723 -9.927 1.00 89.62 235 TRP A O 1
ATOM 1923 N N . LEU A 1 236 ? 11.462 0.389 -8.322 1.00 92.56 236 LEU A N 1
ATOM 1924 C CA . LEU A 1 236 ? 10.831 1.082 -7.205 1.00 92.56 236 LEU A CA 1
ATOM 1925 C C . LEU A 1 236 ? 11.613 2.351 -6.861 1.00 92.56 236 LEU A C 1
ATOM 1927 O O . LEU A 1 236 ? 12.799 2.276 -6.528 1.00 92.56 236 LEU A O 1
ATOM 1931 N N . LEU A 1 237 ? 10.937 3.499 -6.916 1.00 87.88 237 LEU A N 1
ATOM 1932 C CA . LEU A 1 237 ? 11.501 4.797 -6.545 1.00 87.88 237 LEU A CA 1
ATOM 1933 C C . LEU A 1 237 ? 11.158 5.168 -5.102 1.00 87.88 237 LEU A C 1
ATOM 1935 O O . LEU A 1 237 ? 12.043 5.527 -4.324 1.00 87.88 237 LEU A O 1
ATOM 1939 N N . GLU A 1 238 ? 9.879 5.075 -4.744 1.00 90.88 238 GLU A N 1
ATOM 1940 C CA . GLU A 1 238 ? 9.384 5.360 -3.400 1.00 90.88 238 GLU A CA 1
ATOM 1941 C C . GLU A 1 238 ? 8.052 4.657 -3.120 1.00 90.88 238 GLU A C 1
ATOM 1943 O O . GLU A 1 238 ? 7.353 4.205 -4.030 1.00 90.88 238 GLU A O 1
ATOM 1948 N N . VAL A 1 239 ? 7.723 4.556 -1.833 1.00 94.12 239 VAL A N 1
ATOM 1949 C CA . VAL A 1 239 ? 6.416 4.113 -1.350 1.00 94.12 239 VAL A CA 1
ATOM 1950 C C . VAL A 1 239 ? 5.863 5.207 -0.450 1.00 94.12 239 VAL A C 1
ATOM 1952 O O . VAL A 1 239 ? 6.518 5.626 0.498 1.00 94.12 239 VAL A O 1
ATOM 1955 N N . ASN A 1 240 ? 4.647 5.654 -0.722 1.00 91.12 240 ASN A N 1
ATOM 1956 C CA . ASN A 1 240 ? 3.977 6.728 -0.008 1.00 91.12 240 ASN A CA 1
ATOM 1957 C C . ASN A 1 240 ? 2.843 6.152 0.845 1.00 91.12 240 ASN A C 1
ATOM 1959 O O . ASN A 1 240 ? 1.933 5.528 0.315 1.00 91.12 240 ASN A O 1
ATOM 1963 N N . ALA A 1 241 ? 2.855 6.380 2.160 1.00 83.12 241 ALA A N 1
ATOM 1964 C CA . ALA A 1 241 ? 1.785 5.928 3.068 1.00 83.12 241 ALA A CA 1
ATOM 1965 C C . ALA A 1 241 ? 0.624 6.929 3.182 1.00 83.12 241 ALA A C 1
ATOM 1967 O O . ALA A 1 241 ? -0.278 6.802 4.003 1.00 83.12 241 ALA A O 1
ATOM 1968 N N . SER A 1 242 ? 0.672 8.005 2.406 1.00 73.94 242 SER A N 1
ATOM 1969 C CA . SER A 1 242 ? -0.415 8.971 2.283 1.00 73.94 242 SER A CA 1
ATOM 1970 C C . SER A 1 242 ? -0.360 9.546 0.873 1.00 73.94 242 SER A C 1
ATOM 1972 O O . SER A 1 242 ? 0.105 10.674 0.693 1.00 73.94 242 SER A O 1
ATOM 1974 N N . PRO A 1 243 ? -0.745 8.763 -0.155 1.00 77.69 243 PRO A N 1
ATOM 1975 C CA . PRO A 1 243 ? -0.866 9.311 -1.499 1.00 77.69 243 PRO A CA 1
ATOM 1976 C C . PRO A 1 243 ? -1.814 10.517 -1.464 1.00 77.69 243 PRO A C 1
ATOM 1978 O O . PRO A 1 243 ? -2.718 10.586 -0.631 1.00 77.69 243 PRO A O 1
ATOM 1981 N N . SER A 1 244 ? -1.607 11.503 -2.339 1.00 73.12 244 SER A N 1
ATOM 1982 C CA . SER A 1 244 ? -2.470 12.688 -2.353 1.00 73.12 244 SER A CA 1
ATOM 1983 C C . SER A 1 244 ? -3.908 12.283 -2.677 1.00 73.12 244 SER A C 1
ATOM 1985 O O . SER A 1 244 ? -4.197 11.887 -3.803 1.00 73.12 244 SER A O 1
ATOM 1987 N N . LEU A 1 245 ? -4.805 12.405 -1.697 1.00 76.62 245 LEU A N 1
ATOM 1988 C CA . LEU A 1 245 ? -6.235 12.094 -1.821 1.00 76.62 245 LEU A CA 1
ATOM 1989 C C . LEU A 1 245 ? -7.107 13.354 -1.940 1.00 76.62 245 LEU A C 1
ATOM 1991 O O . LEU A 1 245 ? -8.327 13.263 -1.961 1.00 76.62 245 LEU A O 1
ATOM 1995 N N . THR A 1 246 ? -6.492 14.531 -2.074 1.00 76.19 246 THR A N 1
ATOM 1996 C CA . THR A 1 246 ? -7.195 15.773 -2.425 1.00 76.19 246 THR A CA 1
ATOM 1997 C C . THR A 1 246 ? -7.273 15.877 -3.939 1.00 76.19 246 THR A C 1
ATOM 1999 O O . THR A 1 246 ? -6.236 15.890 -4.604 1.00 76.19 246 THR A O 1
ATOM 2002 N N . ALA A 1 247 ? -8.477 15.884 -4.501 1.00 75.12 247 ALA A N 1
ATOM 2003 C CA . ALA A 1 247 ? -8.664 15.954 -5.944 1.00 75.12 247 ALA A CA 1
ATOM 2004 C C . ALA A 1 247 ? -8.266 17.321 -6.519 1.00 75.12 247 ALA A C 1
ATOM 2006 O O . ALA A 1 247 ? -8.523 18.362 -5.921 1.00 75.12 247 ALA A O 1
ATOM 2007 N N . SER A 1 248 ? -7.634 17.300 -7.692 1.00 76.38 248 SER A N 1
ATOM 2008 C CA . SER A 1 248 ? -7.230 18.507 -8.438 1.00 76.38 248 SER A CA 1
ATOM 2009 C C . SER A 1 248 ? -7.996 18.708 -9.751 1.00 76.38 248 SER A C 1
ATOM 2011 O O . SER A 1 248 ? -7.909 19.772 -10.358 1.00 76.38 248 SER A O 1
ATOM 2013 N N . SER A 1 249 ? -8.733 17.689 -10.191 1.00 81.31 249 SER A N 1
ATOM 2014 C CA . SER A 1 249 ? -9.645 17.701 -11.336 1.00 81.31 249 SER A CA 1
ATOM 2015 C C . SER A 1 249 ? -10.773 16.696 -11.092 1.00 81.31 249 SER A C 1
ATOM 2017 O O . SER A 1 249 ? -10.661 15.854 -10.198 1.00 81.31 249 SER A O 1
ATOM 2019 N N . GLN A 1 250 ? -11.831 16.753 -11.902 1.00 82.88 250 GLN A N 1
ATOM 2020 C CA . GLN A 1 250 ? -12.945 15.805 -11.827 1.00 82.88 250 GLN A CA 1
ATOM 2021 C C . GLN A 1 250 ? -12.482 14.354 -12.048 1.00 82.88 250 GLN A C 1
ATOM 2023 O O . GLN A 1 250 ? -12.790 13.474 -11.254 1.00 82.88 250 GLN A O 1
ATOM 2028 N N . GLU A 1 251 ? -11.639 14.114 -13.053 1.00 78.81 251 GLU A N 1
ATOM 2029 C CA . GLU A 1 251 ? -11.062 12.787 -13.318 1.00 78.81 251 GLU A CA 1
ATOM 2030 C C . GLU A 1 251 ? -10.213 12.267 -12.141 1.00 78.81 251 GLU A C 1
ATOM 2032 O O . GLU A 1 251 ? -10.211 11.078 -11.821 1.00 78.81 251 GLU A O 1
ATOM 2037 N N . ASP A 1 252 ? -9.473 13.165 -11.479 1.00 81.31 252 ASP A N 1
ATOM 2038 C CA . ASP A 1 252 ? -8.656 12.850 -10.305 1.00 81.31 252 ASP A CA 1
ATOM 2039 C C . ASP A 1 252 ? -9.546 12.531 -9.092 1.00 81.31 252 ASP A C 1
ATOM 2041 O O . ASP A 1 252 ? -9.231 11.618 -8.330 1.00 81.31 252 ASP A O 1
ATOM 2045 N N . PHE A 1 253 ? -10.673 13.239 -8.943 1.00 86.50 253 PHE A N 1
ATOM 2046 C CA . PHE A 1 253 ? -11.699 12.949 -7.942 1.00 86.50 253 PHE A CA 1
ATOM 2047 C C . PHE A 1 253 ? -12.324 11.574 -8.166 1.00 86.50 253 PHE A C 1
ATOM 2049 O O . PHE A 1 253 ? -12.300 10.755 -7.254 1.00 86.50 253 PHE A O 1
ATOM 2056 N N . GLU A 1 254 ? -12.800 11.279 -9.375 1.00 86.12 254 GLU A N 1
ATOM 2057 C CA . GLU A 1 254 ? -13.416 9.993 -9.729 1.00 86.12 254 GLU A CA 1
ATOM 2058 C C . GLU A 1 254 ? -12.467 8.819 -9.490 1.00 86.12 254 GLU A C 1
ATOM 2060 O O . GLU A 1 254 ? -12.844 7.800 -8.905 1.00 86.12 254 GLU A O 1
ATOM 2065 N N . LEU A 1 255 ? -11.198 8.969 -9.885 1.00 85.06 255 LEU A N 1
ATOM 2066 C CA . LEU A 1 255 ? -10.178 7.960 -9.626 1.00 85.06 255 LEU A CA 1
ATOM 2067 C C . LEU A 1 255 ? -10.002 7.717 -8.122 1.00 85.06 255 LEU A C 1
ATOM 2069 O O . LEU A 1 255 ? -10.010 6.562 -7.690 1.00 85.06 255 LEU A O 1
ATOM 2073 N N . LYS A 1 256 ? -9.841 8.785 -7.332 1.00 88.75 256 LYS A N 1
ATOM 2074 C CA . LYS A 1 256 ? -9.614 8.706 -5.879 1.00 88.75 256 LYS A CA 1
ATOM 2075 C C . LYS A 1 256 ? -10.822 8.144 -5.150 1.00 88.75 256 LYS A C 1
ATOM 2077 O O . LYS A 1 256 ? -10.662 7.251 -4.322 1.00 88.75 256 LYS A O 1
ATOM 2082 N N . TYR A 1 257 ? -12.012 8.619 -5.501 1.00 92.00 257 TYR A N 1
ATOM 2083 C CA . TYR A 1 257 ? -13.277 8.147 -4.961 1.00 92.00 257 TYR A CA 1
ATOM 2084 C C . TYR A 1 257 ? -13.425 6.643 -5.193 1.00 92.00 257 TYR A C 1
ATOM 2086 O O . TYR A 1 257 ? -13.650 5.885 -4.252 1.00 92.00 257 TYR A O 1
ATOM 2094 N N . ARG A 1 258 ? -13.183 6.181 -6.426 1.00 90.12 258 ARG A N 1
ATOM 2095 C CA . ARG A 1 258 ? -13.238 4.756 -6.773 1.00 90.12 258 ARG A CA 1
ATOM 2096 C C . ARG A 1 258 ? -12.212 3.917 -6.016 1.00 90.12 258 ARG A C 1
ATOM 2098 O O . ARG A 1 258 ? -12.559 2.846 -5.525 1.00 90.12 258 ARG A O 1
ATOM 2105 N N . VAL A 1 259 ? -10.960 4.372 -5.923 1.00 91.06 259 VAL A N 1
ATOM 2106 C CA . VAL A 1 259 ? -9.905 3.653 -5.184 1.00 91.06 259 VAL A CA 1
ATOM 2107 C C . VAL A 1 259 ? -10.284 3.510 -3.712 1.00 91.06 259 VAL A C 1
ATOM 2109 O O . VAL A 1 259 ? -10.179 2.417 -3.163 1.00 91.06 259 VAL A O 1
ATOM 2112 N N . LEU A 1 260 ? -10.764 4.583 -3.086 1.00 93.88 260 LEU A N 1
ATOM 2113 C CA . LEU A 1 260 ? -11.185 4.572 -1.687 1.00 93.88 260 LEU A CA 1
ATOM 2114 C C . LEU A 1 260 ? -12.424 3.700 -1.467 1.00 93.88 260 LEU A C 1
ATOM 2116 O O . LEU A 1 260 ? -12.450 2.919 -0.521 1.00 93.88 260 LEU A O 1
ATOM 2120 N N . ASN A 1 261 ? -13.418 3.768 -2.354 1.00 93.75 261 ASN A N 1
ATOM 2121 C CA . ASN A 1 261 ? -14.617 2.947 -2.230 1.00 93.75 261 ASN A CA 1
ATOM 2122 C C . ASN A 1 261 ? -14.298 1.448 -2.348 1.00 93.75 261 ASN A C 1
ATOM 2124 O O . ASN A 1 261 ? -14.711 0.665 -1.497 1.00 93.75 261 ASN A O 1
ATOM 2128 N N . HIS A 1 262 ? -13.492 1.058 -3.342 1.00 93.38 262 HIS A N 1
ATOM 2129 C CA . HIS A 1 262 ? -13.048 -0.329 -3.487 1.00 93.38 262 HIS A CA 1
ATOM 2130 C C . HIS A 1 262 ? -12.118 -0.780 -2.360 1.00 93.38 262 HIS A C 1
ATOM 2132 O O . HIS A 1 262 ? -12.119 -1.953 -2.004 1.00 93.38 262 HIS A O 1
ATOM 2138 N N . MET A 1 263 ? -11.337 0.128 -1.771 1.00 95.06 263 MET A N 1
ATOM 2139 C CA . MET A 1 263 ? -10.542 -0.188 -0.586 1.00 95.06 263 MET A CA 1
ATOM 2140 C C . MET A 1 263 ? -11.460 -0.555 0.586 1.00 95.06 263 MET A C 1
ATOM 2142 O O . MET A 1 263 ? -11.233 -1.578 1.223 1.00 95.06 263 MET A O 1
ATOM 2146 N N . LEU A 1 264 ? -12.543 0.194 0.820 1.00 95.69 264 LEU A N 1
ATOM 2147 C CA . LEU A 1 264 ? -13.527 -0.157 1.851 1.00 95.69 264 LEU A CA 1
ATOM 2148 C C . LEU A 1 264 ? -14.221 -1.499 1.564 1.00 95.69 264 LEU A C 1
ATOM 2150 O O . LEU A 1 264 ? -14.503 -2.241 2.503 1.00 95.69 264 LEU A O 1
ATOM 2154 N N . ASP A 1 265 ? -14.446 -1.840 0.289 1.00 94.94 265 ASP A N 1
ATOM 2155 C CA . ASP A 1 265 ? -14.957 -3.162 -0.102 1.00 94.94 265 ASP A CA 1
ATOM 2156 C C . ASP A 1 265 ? -13.974 -4.290 0.250 1.00 94.94 265 ASP A C 1
ATOM 2158 O O . ASP A 1 265 ? -14.404 -5.348 0.698 1.00 94.94 265 ASP A O 1
ATOM 2162 N N . VAL A 1 266 ? -12.663 -4.062 0.095 1.00 95.38 266 VAL A N 1
ATOM 2163 C CA . VAL A 1 266 ? -11.607 -5.016 0.487 1.00 95.38 266 VAL A CA 1
ATOM 2164 C C . VAL A 1 266 ? -11.549 -5.203 2.004 1.00 95.38 266 VAL A C 1
ATOM 2166 O O . VAL A 1 266 ? -11.344 -6.323 2.465 1.00 95.38 266 VAL A O 1
ATOM 2169 N N . LEU A 1 267 ? -11.711 -4.126 2.781 1.00 95.19 267 LEU A N 1
ATOM 2170 C CA . LEU A 1 267 ? -11.702 -4.195 4.250 1.00 95.19 267 LEU A CA 1
ATOM 2171 C C . LEU A 1 267 ? -12.914 -4.934 4.821 1.00 95.19 267 LEU A C 1
ATOM 2173 O O . LEU A 1 267 ? -12.866 -5.397 5.957 1.00 95.19 267 LEU A O 1
ATOM 2177 N N . ASP A 1 268 ? -13.995 -5.007 4.046 1.00 95.12 268 ASP A N 1
ATOM 2178 C CA . ASP A 1 268 ? -15.194 -5.786 4.335 1.00 95.12 268 ASP A CA 1
ATOM 2179 C C . ASP A 1 268 ? -15.790 -5.578 5.737 1.00 95.12 268 ASP A C 1
ATOM 2181 O O . ASP A 1 268 ? -16.259 -6.498 6.408 1.00 95.12 268 ASP A O 1
ATOM 2185 N N . ILE A 1 269 ? -15.828 -4.324 6.187 1.00 94.56 269 ILE A N 1
ATOM 2186 C CA . ILE A 1 269 ? -16.425 -3.953 7.483 1.00 94.56 269 ILE A CA 1
ATOM 2187 C C . ILE A 1 269 ? -17.934 -4.278 7.505 1.00 94.56 269 ILE A C 1
ATOM 2189 O O . ILE A 1 269 ? -18.526 -4.511 8.559 1.00 94.56 269 ILE A O 1
ATOM 2193 N N . GLU A 1 270 ? -18.549 -4.351 6.324 1.00 92.75 270 GLU A N 1
ATOM 2194 C CA . GLU A 1 270 ? -19.946 -4.735 6.102 1.00 92.75 270 GLU A CA 1
ATOM 2195 C C . GLU A 1 270 ? -20.178 -6.251 6.082 1.00 92.75 270 GLU A C 1
ATOM 2197 O O . GLU A 1 270 ? -21.337 -6.670 6.094 1.00 92.75 270 GLU A O 1
ATOM 2202 N N . LYS A 1 271 ? -19.110 -7.064 6.087 1.00 93.25 271 LYS A N 1
ATOM 2203 C CA . LYS A 1 271 ? -19.150 -8.536 6.102 1.00 93.25 271 LYS A CA 1
ATOM 2204 C C . LYS A 1 271 ? -19.929 -9.131 4.925 1.00 93.25 271 LYS A C 1
ATOM 2206 O O . LYS A 1 271 ? -20.810 -9.973 5.102 1.00 93.25 271 LYS A O 1
ATOM 2211 N N . ARG A 1 272 ? -19.638 -8.641 3.722 1.00 92.31 272 ARG A N 1
ATOM 2212 C CA . ARG A 1 272 ? -20.224 -9.065 2.447 1.00 92.31 272 ARG A CA 1
ATOM 2213 C C . ARG A 1 272 ? -19.400 -10.139 1.742 1.00 92.31 272 ARG A C 1
ATOM 2215 O O . ARG A 1 272 ? -19.960 -10.833 0.896 1.00 92.31 272 ARG A O 1
ATOM 2222 N N . LEU A 1 273 ? -18.109 -10.268 2.045 1.00 94.00 273 LEU A N 1
ATOM 2223 C CA . LEU A 1 273 ? -17.228 -11.216 1.366 1.00 94.00 273 LEU A CA 1
ATOM 2224 C C . LEU A 1 273 ? -17.350 -12.629 1.951 1.00 94.00 273 LEU A C 1
ATOM 2226 O O . LEU A 1 273 ? -17.638 -12.823 3.132 1.00 94.00 273 LEU A O 1
ATOM 2230 N N . VAL A 1 274 ? -17.089 -13.633 1.111 1.00 92.62 274 VAL A N 1
ATOM 2231 C CA . VAL A 1 274 ? -17.097 -15.058 1.490 1.00 92.62 274 VAL A CA 1
ATOM 2232 C C . VAL A 1 274 ? -15.691 -15.621 1.729 1.00 92.62 274 VAL A C 1
ATOM 2234 O O . VAL A 1 274 ? -15.540 -16.728 2.245 1.00 92.62 274 VAL A O 1
ATOM 2237 N N . GLY A 1 275 ? -14.646 -14.874 1.364 1.00 87.88 275 GLY A N 1
ATOM 2238 C CA . GLY A 1 275 ? -13.240 -15.214 1.586 1.00 87.88 275 GLY A CA 1
ATOM 2239 C C . GLY A 1 275 ? -12.599 -16.053 0.476 1.00 87.88 275 GLY A C 1
ATOM 2240 O O . GLY A 1 275 ? -11.442 -16.467 0.616 1.00 87.88 275 GLY A O 1
ATOM 2241 N N . THR A 1 276 ? -13.298 -16.323 -0.629 1.00 89.31 276 THR A N 1
ATOM 2242 C CA . THR A 1 276 ? -12.773 -17.044 -1.810 1.00 89.31 276 THR A CA 1
ATOM 2243 C C . THR A 1 276 ? -12.415 -16.124 -2.972 1.00 89.31 276 THR A C 1
ATOM 2245 O O . THR A 1 276 ? -11.859 -16.581 -3.971 1.00 89.31 276 THR A O 1
ATOM 2248 N N . GLU A 1 277 ? -12.718 -14.839 -2.848 1.00 90.31 277 GLU A N 1
ATOM 2249 C CA . GLU A 1 277 ? -12.436 -13.814 -3.836 1.00 90.31 277 GLU A CA 1
ATOM 2250 C C . GLU A 1 277 ? -10.928 -13.750 -4.094 1.00 90.31 277 GLU A C 1
ATOM 2252 O O . GLU A 1 277 ? -10.110 -13.848 -3.180 1.00 90.31 277 GLU A O 1
ATOM 2257 N N . GLN A 1 278 ? -10.551 -13.600 -5.361 1.00 87.94 278 GLN A N 1
ATOM 2258 C CA . GLN A 1 278 ? -9.178 -13.270 -5.765 1.00 87.94 278 GLN A CA 1
ATOM 2259 C C . GLN A 1 278 ? -9.063 -11.800 -6.181 1.00 87.94 278 GLN A C 1
ATOM 2261 O O . GLN A 1 278 ? -7.980 -11.318 -6.518 1.00 87.94 278 GLN A O 1
ATOM 2266 N N . GLN A 1 279 ? -10.194 -11.099 -6.187 1.00 88.94 279 GLN A N 1
ATOM 2267 C CA . GLN A 1 279 ? -10.351 -9.781 -6.755 1.00 88.94 279 GLN A CA 1
ATOM 2268 C C . GLN A 1 279 ? -11.577 -9.116 -6.138 1.00 88.94 279 GLN A C 1
ATOM 2270 O O . GLN A 1 279 ? -12.633 -9.745 -6.059 1.00 88.94 279 GLN A O 1
ATOM 2275 N N . ILE A 1 280 ? -11.423 -7.882 -5.667 1.00 90.69 280 ILE A N 1
ATOM 2276 C CA . ILE A 1 280 ? -12.477 -7.134 -4.974 1.00 90.69 280 ILE A CA 1
ATOM 2277 C C . ILE A 1 280 ? -12.421 -5.692 -5.473 1.00 90.69 280 ILE A C 1
ATOM 2279 O O . ILE A 1 280 ? -11.399 -5.014 -5.335 1.00 90.69 280 ILE A O 1
ATOM 2283 N N . GLY A 1 281 ? -13.507 -5.223 -6.087 1.00 86.88 281 GLY A N 1
ATOM 2284 C CA . GLY A 1 281 ? -13.529 -3.909 -6.724 1.00 86.88 281 GLY A CA 1
ATOM 2285 C C . GLY A 1 281 ? -12.435 -3.798 -7.787 1.00 86.88 281 GLY A C 1
ATOM 2286 O O . GLY A 1 281 ? -12.415 -4.578 -8.726 1.00 86.88 281 GLY A O 1
ATOM 2287 N N . GLY A 1 282 ? -11.510 -2.850 -7.634 1.00 86.38 282 GLY A N 1
ATOM 2288 C CA . GLY A 1 282 ? -10.340 -2.687 -8.510 1.00 86.38 282 GLY A CA 1
ATOM 2289 C C . GLY A 1 282 ? -9.028 -3.247 -7.960 1.00 86.38 282 GLY A C 1
ATOM 2290 O O . GLY A 1 282 ? -7.973 -2.932 -8.511 1.00 86.38 282 GLY A O 1
ATOM 2291 N N . PHE A 1 283 ? -9.075 -4.015 -6.869 1.00 91.38 283 PHE A N 1
ATOM 2292 C CA . PHE A 1 283 ? -7.898 -4.583 -6.218 1.00 91.38 283 PHE A CA 1
ATOM 2293 C C . PHE A 1 283 ? -7.746 -6.069 -6.538 1.00 91.38 283 PHE A C 1
ATOM 2295 O O . PHE A 1 283 ? -8.693 -6.851 -6.440 1.00 91.38 283 PHE A O 1
ATOM 2302 N N . ASP A 1 284 ? -6.514 -6.459 -6.859 1.00 92.00 284 ASP A N 1
ATOM 2303 C CA . ASP A 1 284 ? -6.129 -7.850 -7.068 1.00 92.00 284 ASP A CA 1
ATOM 2304 C C . ASP A 1 284 ? -5.404 -8.379 -5.824 1.00 92.00 284 ASP A C 1
ATOM 2306 O O . ASP A 1 284 ? -4.484 -7.738 -5.305 1.00 92.00 284 ASP A O 1
ATOM 2310 N N . ILE A 1 285 ? -5.783 -9.564 -5.341 1.00 92.81 285 ILE A N 1
ATOM 2311 C CA . ILE A 1 285 ? -5.084 -10.186 -4.213 1.00 92.81 285 ILE A CA 1
ATOM 2312 C C . ILE A 1 285 ? -3.760 -10.759 -4.710 1.00 92.81 285 ILE A C 1
ATOM 2314 O O . ILE A 1 285 ? -3.746 -11.739 -5.452 1.00 92.81 285 ILE A O 1
ATOM 2318 N N . LEU A 1 286 ? -2.648 -10.179 -4.257 1.00 94.00 286 LEU A N 1
ATOM 2319 C CA . LEU A 1 286 ? -1.301 -10.647 -4.595 1.00 94.00 286 LEU A CA 1
ATOM 2320 C C . LEU A 1 286 ? -0.765 -11.713 -3.641 1.00 94.00 286 LEU A C 1
ATOM 2322 O O . LEU A 1 286 ? -0.015 -12.592 -4.065 1.00 94.00 286 LEU A O 1
ATOM 2326 N N . VAL A 1 287 ? -1.125 -11.635 -2.359 1.00 93.31 287 VAL A N 1
ATOM 2327 C CA . VAL A 1 287 ? -0.653 -12.546 -1.310 1.00 93.31 287 VAL A CA 1
ATOM 2328 C C . VAL A 1 287 ? -1.825 -12.940 -0.425 1.00 93.31 287 VAL A C 1
ATOM 2330 O O . VAL A 1 287 ? -2.565 -12.083 0.047 1.00 93.31 287 VAL A O 1
ATOM 2333 N N . LYS A 1 288 ? -1.964 -14.240 -0.164 1.00 91.75 288 LYS A N 1
ATOM 2334 C CA . LYS A 1 288 ? -2.946 -14.804 0.764 1.00 91.75 288 LYS A CA 1
ATOM 2335 C C . LYS A 1 288 ? -2.254 -15.827 1.653 1.00 91.75 288 LYS A C 1
ATOM 2337 O O . LYS A 1 288 ? -1.545 -16.695 1.152 1.00 91.75 288 LYS A O 1
ATOM 2342 N N . ASN A 1 289 ? -2.435 -15.729 2.971 1.00 88.69 289 ASN A N 1
ATOM 2343 C CA . ASN A 1 289 ? -1.815 -16.638 3.947 1.00 88.69 289 ASN A CA 1
ATOM 2344 C C . ASN A 1 289 ? -0.291 -16.785 3.741 1.00 88.69 289 ASN A C 1
ATOM 2346 O O . ASN A 1 289 ? 0.235 -17.896 3.681 1.00 88.69 289 ASN A O 1
ATOM 2350 N N . ASN A 1 290 ? 0.408 -15.654 3.574 1.00 86.69 290 ASN A N 1
ATOM 2351 C CA . ASN A 1 290 ? 1.851 -15.570 3.297 1.00 86.69 290 ASN A CA 1
ATOM 2352 C C . ASN A 1 290 ? 2.329 -16.257 2.002 1.00 86.69 290 ASN A C 1
ATOM 2354 O O . ASN A 1 290 ? 3.535 -16.436 1.814 1.00 86.69 290 ASN A O 1
ATOM 2358 N N . LYS A 1 291 ? 1.422 -16.606 1.082 1.00 90.12 291 LYS A N 1
ATOM 2359 C CA . LYS A 1 291 ? 1.754 -17.197 -0.220 1.00 90.12 291 LYS A CA 1
ATOM 2360 C C . LYS A 1 291 ? 1.307 -16.292 -1.373 1.00 90.12 291 LYS A C 1
ATOM 2362 O O . LYS A 1 291 ? 0.206 -15.744 -1.300 1.00 90.12 291 LYS A O 1
ATOM 2367 N N . PRO A 1 292 ? 2.129 -16.128 -2.426 1.00 90.94 292 PRO A N 1
ATOM 2368 C CA . PRO A 1 292 ? 1.704 -15.479 -3.662 1.00 90.94 292 PRO A CA 1
ATOM 2369 C C . PRO A 1 292 ? 0.457 -16.147 -4.254 1.00 90.94 292 PRO A C 1
ATOM 2371 O O . PRO A 1 292 ? 0.323 -17.370 -4.194 1.00 90.94 292 PRO A O 1
ATOM 2374 N N . VAL A 1 293 ? -0.444 -15.350 -4.823 1.00 90.38 293 VAL A N 1
ATOM 2375 C CA . VAL A 1 293 ? -1.609 -15.843 -5.568 1.00 90.38 293 VAL A CA 1
ATOM 2376 C C . VAL A 1 293 ? -1.284 -15.814 -7.057 1.00 90.38 293 VAL A C 1
ATOM 2378 O O . VAL A 1 293 ? -0.971 -14.763 -7.621 1.00 90.38 293 VAL A O 1
ATOM 2381 N N . GLU A 1 294 ? -1.375 -16.976 -7.694 1.00 87.19 294 GLU A N 1
ATOM 2382 C CA . GLU A 1 294 ? -1.122 -17.157 -9.121 1.00 87.19 294 GLU A CA 1
ATOM 2383 C C . GLU A 1 294 ? -2.412 -17.534 -9.861 1.00 87.19 294 GLU A C 1
ATOM 2385 O O . GLU A 1 294 ? -3.284 -18.216 -9.324 1.00 87.19 294 GLU A O 1
ATOM 2390 N N . ILE A 1 295 ? -2.520 -17.102 -11.115 1.00 79.88 295 ILE A N 1
ATOM 2391 C CA . ILE A 1 295 ? -3.583 -17.468 -12.048 1.00 79.88 295 ILE A CA 1
ATOM 2392 C C . ILE A 1 295 ? -2.997 -18.430 -13.088 1.00 79.88 295 ILE A C 1
ATOM 2394 O O . ILE A 1 295 ? -1.979 -18.125 -13.719 1.00 79.88 295 ILE A O 1
ATOM 2398 N N . CYS A 1 296 ? -3.672 -19.555 -13.326 1.00 64.81 296 CYS A N 1
ATOM 2399 C CA . CYS A 1 296 ? -3.399 -20.416 -14.475 1.00 64.81 296 CYS A CA 1
ATOM 2400 C C . CYS A 1 296 ? -3.948 -19.779 -15.757 1.00 64.81 296 CYS A C 1
ATOM 2402 O O . CYS A 1 296 ? -5.148 -19.517 -15.858 1.00 64.81 296 CYS A O 1
ATOM 2404 N N . LYS A 1 297 ? -3.100 -19.584 -16.772 1.00 57.09 297 LYS A N 1
ATOM 2405 C CA . LYS A 1 297 ? -3.580 -19.287 -18.127 1.00 57.09 297 LYS A CA 1
ATOM 2406 C C . LYS A 1 297 ? -3.867 -20.605 -18.842 1.00 57.09 297 LYS A C 1
ATOM 2408 O O . LYS A 1 297 ? -2.951 -21.389 -19.078 1.00 57.09 297 LYS A O 1
ATOM 2413 N N . ILE A 1 298 ? -5.128 -20.852 -19.197 1.00 46.91 298 ILE A N 1
ATOM 2414 C CA . ILE A 1 298 ? -5.461 -21.905 -20.163 1.00 46.91 298 ILE A CA 1
ATOM 2415 C C . ILE A 1 298 ? -4.963 -21.403 -21.522 1.00 46.91 298 ILE A C 1
ATOM 2417 O O . ILE A 1 298 ? -5.447 -20.389 -22.025 1.00 46.91 298 ILE A O 1
ATOM 2421 N N . GLY A 1 299 ? -3.948 -22.065 -22.078 1.00 43.25 299 GLY A N 1
ATOM 2422 C CA . GLY A 1 299 ? -3.494 -21.800 -23.438 1.00 43.25 299 GLY A CA 1
ATOM 2423 C C . GLY A 1 299 ? -4.630 -22.076 -24.421 1.00 43.25 299 GLY A C 1
ATOM 2424 O O . GLY A 1 299 ? -5.292 -23.110 -24.324 1.00 43.25 299 GLY A O 1
ATOM 2425 N N . ALA A 1 300 ? -4.869 -21.141 -25.343 1.00 39.47 300 ALA A N 1
ATOM 2426 C CA . ALA A 1 300 ? -5.744 -21.368 -26.484 1.00 39.47 300 ALA A CA 1
ATOM 2427 C C . ALA A 1 300 ? -5.347 -22.679 -27.183 1.00 39.47 300 ALA A C 1
ATOM 2429 O O . ALA A 1 300 ? -4.159 -22.997 -27.261 1.00 39.47 300 ALA A O 1
ATOM 2430 N N . LEU A 1 301 ? -6.357 -23.431 -27.631 1.00 42.06 301 LEU A N 1
ATOM 2431 C CA . LEU A 1 301 ? -6.227 -24.710 -28.324 1.00 42.06 301 LEU A CA 1
ATOM 2432 C C . LEU A 1 301 ? -4.997 -24.737 -29.245 1.00 42.06 301 LEU A C 1
ATOM 2434 O O . LEU A 1 301 ? -4.928 -23.981 -30.207 1.00 42.06 301 LEU A O 1
ATOM 2438 N N . HIS A 1 302 ? -4.047 -25.611 -28.921 1.00 40.31 302 HIS A N 1
ATOM 2439 C CA . HIS A 1 302 ? -3.475 -26.656 -29.774 1.00 40.31 302 HIS A CA 1
ATOM 2440 C C . HIS A 1 302 ? -2.082 -27.039 -29.247 1.00 40.31 302 HIS A C 1
ATOM 2442 O O . HIS A 1 302 ? -1.174 -26.222 -29.150 1.00 40.31 302 HIS A O 1
ATOM 2448 N N . SER A 1 303 ? -1.966 -28.323 -28.885 1.00 40.50 303 SER A N 1
ATOM 2449 C CA . SER A 1 303 ? -0.725 -29.083 -28.677 1.00 40.50 303 SER A CA 1
ATOM 2450 C C . SER A 1 303 ? 0.351 -28.442 -27.788 1.00 40.50 303 SER A C 1
ATOM 2452 O O . SER A 1 303 ? 1.379 -28.017 -28.294 1.00 40.50 303 SER A O 1
ATOM 2454 N N . HIS A 1 304 ? 0.126 -28.415 -26.468 1.00 35.94 304 HIS A N 1
ATOM 2455 C CA . HIS A 1 304 ? 1.078 -28.811 -25.408 1.00 35.94 304 HIS A CA 1
ATOM 2456 C C . HIS A 1 304 ? 0.474 -28.500 -24.019 1.00 35.94 304 HIS A C 1
ATOM 2458 O O . HIS A 1 304 ? -0.073 -27.413 -23.831 1.00 35.94 304 HIS A O 1
ATOM 2464 N N . PRO A 1 305 ? 0.581 -29.392 -23.013 1.00 39.91 305 PRO A N 1
ATOM 2465 C CA . PRO A 1 305 ? 0.152 -29.097 -21.650 1.00 39.91 305 PRO A CA 1
ATOM 2466 C C . PRO A 1 305 ? 1.257 -28.311 -20.929 1.00 39.91 305 PRO A C 1
ATOM 2468 O O . PRO A 1 305 ? 1.948 -28.842 -20.068 1.00 39.91 305 PRO A O 1
ATOM 2471 N N . PHE A 1 306 ? 1.463 -27.048 -21.297 1.00 43.38 306 PHE A N 1
ATOM 2472 C CA . PHE A 1 306 ? 2.288 -26.128 -20.510 1.00 43.38 306 PHE A CA 1
ATOM 2473 C C . PHE A 1 306 ? 1.370 -25.095 -19.862 1.00 43.38 306 PHE A C 1
ATOM 2475 O O . PHE A 1 306 ? 1.095 -24.033 -20.417 1.00 43.38 306 PHE A O 1
ATOM 2482 N N . PHE A 1 307 ? 0.858 -25.428 -18.676 1.00 44.75 307 PHE A N 1
ATOM 2483 C CA . PHE A 1 307 ? 0.238 -24.441 -17.799 1.00 44.75 307 PHE A CA 1
ATOM 2484 C C . PHE A 1 307 ? 1.314 -23.429 -17.393 1.00 44.75 307 PHE A C 1
ATOM 2486 O O . PHE A 1 307 ? 2.189 -23.732 -16.587 1.00 44.75 307 PHE A O 1
ATOM 2493 N N . GLY A 1 308 ? 1.278 -22.233 -17.977 1.00 56.41 308 GLY A N 1
ATOM 2494 C CA . GLY A 1 308 ? 2.037 -21.100 -17.461 1.00 56.41 308 GLY A CA 1
ATOM 2495 C C . GLY A 1 308 ? 1.257 -20.460 -16.319 1.00 56.41 308 GLY A C 1
ATOM 2496 O O . GLY A 1 308 ? 0.115 -20.034 -16.525 1.00 56.41 308 GLY A O 1
ATOM 2497 N N . THR A 1 309 ? 1.853 -20.382 -15.130 1.00 65.25 309 THR A N 1
ATOM 2498 C CA . THR A 1 309 ? 1.302 -19.586 -14.032 1.00 65.25 309 THR A CA 1
ATOM 2499 C C . THR A 1 309 ? 1.821 -18.150 -14.109 1.00 65.25 309 THR A C 1
ATOM 2501 O O . THR A 1 309 ? 2.947 -17.878 -14.534 1.00 65.25 309 THR A O 1
ATOM 2504 N N . SER A 1 310 ? 0.963 -17.190 -13.770 1.00 80.75 310 SER A N 1
ATOM 2505 C CA . SER A 1 310 ? 1.326 -15.774 -13.641 1.00 80.75 310 SER A CA 1
ATOM 2506 C C . SER A 1 310 ? 0.743 -15.209 -12.358 1.00 80.75 310 SER A C 1
ATOM 2508 O O . SER A 1 310 ? -0.324 -15.645 -11.940 1.00 80.75 310 SER A O 1
ATOM 2510 N N . MET A 1 311 ? 1.399 -14.219 -11.762 1.00 85.62 311 MET A N 1
ATOM 2511 C CA . MET A 1 311 ? 0.893 -13.519 -10.583 1.00 85.62 311 MET A CA 1
ATOM 2512 C C . MET A 1 311 ? -0.494 -12.927 -10.856 1.00 85.62 311 MET A C 1
ATOM 2514 O O . MET A 1 311 ? -0.778 -12.472 -11.967 1.00 85.62 311 MET A O 1
ATOM 2518 N N . ASN A 1 312 ? -1.357 -12.911 -9.839 1.00 85.88 312 ASN A N 1
ATOM 2519 C CA . ASN A 1 312 ? -2.685 -12.306 -9.916 1.00 85.88 312 ASN A CA 1
ATOM 2520 C C . ASN A 1 312 ? -2.610 -10.770 -9.912 1.00 85.88 312 ASN A C 1
ATOM 2522 O O . ASN A 1 312 ? -2.969 -10.130 -8.933 1.00 85.88 312 ASN A O 1
ATOM 2526 N N . LEU A 1 313 ? -2.116 -10.179 -11.002 1.00 86.81 313 LEU A N 1
ATOM 2527 C CA . LEU A 1 313 ? -2.066 -8.732 -11.201 1.00 86.81 313 LEU A CA 1
ATOM 2528 C C . LEU A 1 313 ? -2.731 -8.367 -12.530 1.00 86.81 313 LEU A C 1
ATOM 2530 O O . LEU A 1 313 ? -2.234 -8.701 -13.607 1.00 86.81 313 LEU A O 1
ATOM 2534 N N . ARG A 1 314 ? -3.863 -7.671 -12.446 1.00 81.81 314 ARG A N 1
ATOM 2535 C CA . ARG A 1 314 ? -4.708 -7.267 -13.576 1.00 81.81 314 ARG A CA 1
ATOM 2536 C C . ARG A 1 314 ? -4.917 -5.751 -13.646 1.00 81.81 314 ARG A C 1
ATOM 2538 O O . ARG A 1 314 ? -5.315 -5.265 -14.699 1.00 81.81 314 ARG A O 1
ATOM 2545 N N . LEU A 1 315 ? -4.617 -5.013 -12.572 1.00 80.44 315 LEU A N 1
ATOM 2546 C CA . LEU A 1 315 ? -4.611 -3.540 -12.506 1.00 80.44 315 LEU A CA 1
ATOM 2547 C C . LEU A 1 315 ? -5.929 -2.888 -12.949 1.00 80.44 315 LEU A C 1
ATOM 2549 O O . LEU A 1 315 ? -5.936 -1.852 -13.614 1.00 80.44 315 LEU A O 1
ATOM 2553 N N . GLY A 1 316 ? -7.051 -3.502 -12.579 1.00 64.75 316 GLY A N 1
ATOM 2554 C CA . GLY A 1 316 ? -8.373 -2.943 -12.845 1.00 64.75 316 GLY A CA 1
ATOM 2555 C C . GLY A 1 316 ? -8.820 -2.983 -14.313 1.00 64.75 316 GLY A C 1
ATOM 2556 O O . GLY A 1 316 ? -9.749 -2.258 -14.657 1.00 64.75 316 GLY A O 1
ATOM 2557 N N . ASP A 1 317 ? -8.223 -3.832 -15.167 1.00 67.69 317 ASP A N 1
ATOM 2558 C CA . ASP A 1 317 ? -8.640 -4.062 -16.576 1.00 67.69 317 ASP A CA 1
ATOM 2559 C C . ASP A 1 317 ? -10.130 -4.480 -16.735 1.00 67.69 317 ASP A C 1
ATOM 2561 O O . ASP A 1 317 ? -10.629 -4.594 -17.850 1.00 67.69 317 ASP A O 1
ATOM 2565 N N . TYR A 1 318 ? -10.835 -4.732 -15.633 1.00 61.38 318 TYR A N 1
ATOM 2566 C CA . TYR A 1 318 ? -12.160 -5.354 -15.537 1.00 61.38 318 TYR A CA 1
ATOM 2567 C C . TYR A 1 318 ? -13.171 -4.496 -14.751 1.00 61.38 318 TYR A C 1
ATOM 2569 O O . TYR A 1 318 ? -14.263 -4.962 -14.444 1.00 61.38 318 TYR A O 1
ATOM 2577 N N . VAL A 1 319 ? -12.804 -3.268 -14.375 1.00 68.12 319 VAL A N 1
ATOM 2578 C CA . VAL A 1 319 ? -13.595 -2.444 -13.452 1.00 68.12 319 VAL A CA 1
ATOM 2579 C C . VAL A 1 319 ? -14.575 -1.561 -14.220 1.00 68.12 319 VAL A C 1
ATOM 2581 O O . VAL A 1 319 ? -14.158 -0.694 -14.990 1.00 68.12 319 VAL A O 1
ATOM 2584 N N . GLU A 1 320 ? -15.870 -1.746 -13.971 1.00 67.00 320 GLU A N 1
ATOM 2585 C CA . GLU A 1 320 ? -16.924 -0.868 -14.488 1.00 67.00 320 GLU A CA 1
ATOM 2586 C C . GLU A 1 320 ? -16.859 0.536 -13.858 1.00 67.00 320 GLU A C 1
ATOM 2588 O O . GLU A 1 320 ? -16.272 0.753 -12.792 1.00 67.00 320 GLU A O 1
ATOM 2593 N N . ALA A 1 321 ? -17.438 1.525 -14.541 1.00 65.81 321 ALA A N 1
ATOM 2594 C CA . ALA A 1 321 ? -17.554 2.870 -13.991 1.00 65.81 321 ALA A CA 1
ATOM 2595 C C . ALA A 1 321 ? -18.496 2.856 -12.776 1.00 65.81 321 ALA A C 1
ATOM 2597 O O . ALA A 1 321 ? -19.597 2.315 -12.851 1.00 65.81 321 ALA A O 1
ATOM 2598 N N . ILE A 1 322 ? -18.069 3.463 -11.666 1.00 68.94 322 ILE A N 1
ATOM 2599 C CA . ILE A 1 322 ? -18.935 3.645 -10.499 1.00 68.94 322 ILE A CA 1
ATOM 2600 C C . ILE A 1 322 ? -19.821 4.871 -10.759 1.00 68.94 322 ILE A C 1
ATOM 2602 O O . ILE A 1 322 ? -19.275 5.924 -11.097 1.00 68.94 322 ILE A O 1
ATOM 2606 N N . PRO A 1 323 ? -21.154 4.772 -10.594 1.00 69.31 323 PRO A N 1
ATOM 2607 C CA . PRO A 1 323 ? -22.026 5.939 -10.594 1.00 69.31 323 PRO A CA 1
ATOM 2608 C C . PRO A 1 323 ? -21.595 6.903 -9.486 1.00 69.31 323 PRO A C 1
ATOM 2610 O O . PRO A 1 323 ? -21.539 6.523 -8.316 1.00 69.31 323 PRO A O 1
ATOM 2613 N N . MET A 1 324 ? -21.256 8.133 -9.861 1.00 72.12 324 MET A N 1
ATOM 2614 C CA . MET A 1 324 ? -20.870 9.157 -8.894 1.00 72.12 324 MET A CA 1
ATOM 2615 C C . MET A 1 324 ? -22.124 9.736 -8.215 1.00 72.12 324 MET A C 1
ATOM 2617 O O . MET A 1 324 ? -23.146 9.869 -8.897 1.00 72.12 324 MET A O 1
ATOM 2621 N N . PRO A 1 325 ? -22.064 10.026 -6.901 1.00 65.12 325 PRO A N 1
ATOM 2622 C CA . PRO A 1 325 ? -23.162 10.655 -6.168 1.00 65.12 325 PRO A CA 1
ATOM 2623 C C . PRO A 1 325 ? -23.469 12.080 -6.641 1.00 65.12 325 PRO A C 1
ATOM 2625 O O . PRO A 1 325 ? -22.547 12.753 -7.164 1.00 65.12 325 PRO A O 1
#

Organism: Caenorhabditis japonica (NCBI:txid281687)